Protein AF-0000000066321790 (afdb_homodimer)

Radius of gyration: 22.92 Å; Cα contacts (8 Å, |Δi|>4): 463; chains: 2; bounding box: 49×63×47 Å

Nearest PDB structures (foldseek):
  6z12-assembly3_C  TM=2.520E-01  e=3.895E+00  Salmonella enterica subsp. enterica
  6z12-assembly3_C  TM=2.519E-01  e=3.216E+00  Salmonella enterica subsp. enterica
  8gjk-assembly1_A  TM=2.479E-01  e=5.211E+00  Campylobacter jejuni

Secondary structure (DSSP, 8-state):
-HHHHHHHHHHHHHHHHHHTHHHHTTS-GGGGGGS-HHHHHHHHHHHHHHHHHTT---HHHHHHHHHHHHHHHHHHHHHHHHHHHHHS---HHHHHHHHHHHHHHHHHHHTGGG----HHHHHHHHHHHHHHHHHHHHTT-S---GGGGGGHHHHHHHHHHHHHHHHHHHIIIIISTT-------/-HHHHHHHHHHHHHHHHHHTHHHHTTS-GGGGGGS-HHHHHHHHHHHHHHHHHTT---HHHHHHHHHHHHHHHHHHHHHHHHHHHHHS---HHHHHHHHHHHHHHHHHHHTGGG----HHHHHHHHHHHHHHHHHHHHTT-S---GGGGGGHHHHHHHHHHHHHHHHHHHIIIIISTTPPPPP--

InterPro domains:
  IPR009845 Protein of unknown function DUF1405 [PF07187] (12-170)
  IPR009845 Protein of unknown function DUF1405 [PTHR40042] (1-184)

Solvent-accessible surface area (backbone atoms only — not comparable to full-atom values): 19172 Å² total; per-residue (Å²): 112,66,66,58,53,44,51,54,43,49,53,50,22,55,50,40,49,57,70,38,43,75,59,55,75,73,45,60,78,93,48,52,87,63,45,48,53,57,27,50,16,40,47,33,37,48,52,35,49,53,28,45,76,69,66,42,83,45,32,51,43,39,30,37,12,33,29,36,18,32,31,42,10,50,48,48,32,52,49,44,52,47,44,27,69,73,70,72,53,68,59,71,68,44,56,51,44,29,53,55,22,42,48,39,21,50,50,29,60,70,50,30,38,62,50,76,35,48,67,68,29,41,52,53,32,44,51,54,53,54,49,41,50,45,45,22,64,62,67,67,45,49,82,87,50,81,91,46,62,90,43,46,57,61,50,46,55,51,48,51,53,40,47,54,49,24,46,52,49,45,38,57,50,45,51,36,86,82,43,71,79,53,80,79,125,110,66,64,57,54,43,51,53,44,50,53,50,23,54,51,39,50,57,71,37,43,74,60,55,77,74,46,60,78,92,48,55,86,62,44,49,53,57,27,51,18,41,47,33,38,46,53,37,49,52,27,44,76,70,66,42,82,46,32,51,41,39,31,36,13,34,30,37,17,32,31,43,8,50,47,48,30,51,49,44,53,46,44,26,70,74,69,72,52,68,59,72,68,43,54,52,45,30,55,54,24,43,49,38,21,48,50,29,59,71,51,30,38,62,48,76,33,48,68,68,30,42,50,52,31,44,52,52,54,53,48,42,50,46,44,22,65,63,67,68,46,49,82,87,49,81,92,46,62,90,42,46,57,62,49,46,55,52,50,52,54,41,46,54,48,23,48,51,47,47,40,55,51,45,52,37,88,83,42,70,77,52,80,79,125

Sequence (370 aa):
MLILVLAINFLGTVYGYYWYLPQLLETPARFLIFVPDSPTATFFFLFVLLAFLMKRNAPLLEALALVTLVKYGLWAVAMNFLVLAVTGDLPWEGYMLIASHFAMAVQGVLYSPYFRFSFWHLAIAAVWTLHNDVIDYLFDMMPQYSMLSDYMTEIGYGTFWLSIFSIALAYFLVVSKKQTKLELMMLILVLAINFLGTVYGYYWYLPQLLETPARFLIFVPDSPTATFFFLFVLLAFLMKRNAPLLEALALVTLVKYGLWAVAMNFLVLAVTGDLPWEGYMLIASHFAMAVQGVLYSPYFRFSFWHLAIAAVWTLHNDVIDYLFDMMPQYSMLSDYMTEIGYGTFWLSIFSIALAYFLVVSKKQTKLELM

pLDDT: mean 95.48, std 4.85, range [73.81, 98.94]

Foldseek 3Di:
DLVVVLVVLVVVLVVLVVVCVVLLVVDPPVCNLLQSQQSNLSVLVSVQSVCLVVQHGDQLSLLLNLLSLQLVLVLLLVVLVVCCVQVVDGPPVSVVSNVVSVVSNVVSLVCQLAHAYEPVSLVVSLCSQVVSLCCCLVVVSYDDDPSCVVCSVVSSVVSNVSSVVSSVSSCVAHHDPVHHHDGSD/DLVVVLVVLVVVLVVLVVVCVVVLVVDPPVCNLLQSQQSNLSVLVSVQSVCLVVQHGDQLSLLLNLLSLQLVLVLLLVVLVVCCVQVVDHPPVSVVSNVVSVVSNVVSLVCQLAHAHEPVSLVVSLCSQVVSLCCCLVVVSYPDDPSCVVCSVVSSVVSNVSSVVSSVSSCVAHHDPVHHHDGRD

Structure (mmCIF, N/CA/C/O backbone):
data_AF-0000000066321790-model_v1
#
loop_
_entity.id
_entity.type
_entity.pdbx_description
1 polymer 'Uncharacterized protein YpjA'
#
loop_
_atom_site.group_PDB
_atom_site.id
_atom_site.type_symbol
_atom_site.label_atom_id
_atom_site.label_alt_id
_atom_site.label_comp_id
_atom_site.label_asym_id
_atom_site.label_entity_id
_atom_site.label_seq_id
_atom_site.pdbx_PDB_ins_code
_atom_site.Cartn_x
_atom_site.Cartn_y
_atom_site.Cartn_z
_atom_site.occupancy
_atom_site.B_iso_or_equiv
_atom_site.auth_seq_id
_atom_site.auth_comp_id
_atom_site.auth_asym_id
_atom_site.auth_atom_id
_atom_site.pdbx_PDB_model_num
ATOM 1 N N . MET A 1 1 ? 10.922 31.5 15.984 1 88.75 1 MET A N 1
ATOM 2 C CA . MET A 1 1 ? 10.07 31.031 14.891 1 88.75 1 MET A CA 1
ATOM 3 C C . MET A 1 1 ? 9.656 29.578 15.109 1 88.75 1 MET A C 1
ATOM 5 O O . MET A 1 1 ? 8.461 29.266 15.141 1 88.75 1 MET A O 1
ATOM 9 N N . LEU A 1 2 ? 10.539 28.766 15.664 1 93.44 2 LEU A N 1
ATOM 10 C CA . LEU A 1 2 ? 10.211 27.359 15.867 1 93.44 2 LEU A CA 1
ATOM 11 C C . LEU A 1 2 ? 9.266 27.188 17.047 1 93.44 2 LEU A C 1
ATOM 13 O O . LEU A 1 2 ? 8.375 26.344 17.031 1 93.44 2 LEU A O 1
ATOM 17 N N . ILE A 1 3 ? 9.422 28.047 18.047 1 96.06 3 ILE A N 1
ATOM 18 C CA . ILE A 1 3 ? 8.586 27.953 19.234 1 96.06 3 ILE A CA 1
ATOM 19 C C . ILE A 1 3 ? 7.141 28.297 18.891 1 96.06 3 ILE A C 1
ATOM 21 O O . ILE A 1 3 ? 6.207 27.656 19.375 1 96.06 3 ILE A O 1
ATOM 25 N N . LEU A 1 4 ? 6.953 29.266 18.156 1 96.31 4 LEU A N 1
ATOM 26 C CA . LEU A 1 4 ? 5.613 29.656 17.719 1 96.31 4 LEU A CA 1
ATOM 27 C C . LEU A 1 4 ? 4.973 28.531 16.906 1 96.31 4 LEU A C 1
ATOM 29 O O . LEU A 1 4 ? 3.799 28.203 17.094 1 96.31 4 LEU A O 1
ATOM 33 N N . VAL A 1 5 ? 5.723 28 15.977 1 97.31 5 VAL A N 1
ATOM 34 C CA . VAL A 1 5 ? 5.234 26.891 15.156 1 97.31 5 VAL A CA 1
ATOM 35 C C . VAL A 1 5 ? 4.871 25.719 16.062 1 97.31 5 VAL A C 1
ATOM 37 O O . VAL A 1 5 ? 3.838 25.078 15.859 1 97.31 5 VAL A O 1
ATOM 40 N N . LEU A 1 6 ? 5.723 25.5 17.031 1 98.12 6 LEU A N 1
ATOM 41 C CA . LEU A 1 6 ? 5.465 24.422 18 1 98.12 6 LEU A CA 1
ATOM 42 C C . LEU A 1 6 ? 4.164 24.672 18.75 1 98.12 6 LEU A C 1
ATOM 44 O O . LEU A 1 6 ? 3.342 23.766 18.906 1 98.12 6 LEU A O 1
ATOM 48 N N . ALA A 1 7 ? 3.969 25.859 19.219 1 97.88 7 ALA A N 1
ATOM 49 C CA . ALA A 1 7 ? 2.775 26.203 19.984 1 97.88 7 ALA A CA 1
ATOM 50 C C . ALA A 1 7 ? 1.515 26.047 19.141 1 97.88 7 ALA A C 1
ATOM 52 O O . ALA A 1 7 ? 0.517 25.484 19.609 1 97.88 7 ALA A O 1
ATOM 53 N N . ILE A 1 8 ? 1.534 26.516 17.938 1 97 8 ILE A N 1
ATOM 54 C CA . ILE A 1 8 ? 0.391 26.453 17.047 1 97 8 ILE A CA 1
ATOM 55 C C . ILE A 1 8 ? 0.054 25 16.734 1 97 8 ILE A C 1
ATOM 57 O O . ILE A 1 8 ? -1.113 24.609 16.781 1 97 8 ILE A O 1
ATOM 61 N N . ASN A 1 9 ? 1.045 24.203 16.438 1 98.31 9 ASN A N 1
ATOM 62 C CA . ASN A 1 9 ? 0.813 22.797 16.156 1 98.31 9 ASN A CA 1
ATOM 63 C C . ASN A 1 9 ? 0.339 22.047 17.391 1 98.31 9 ASN A C 1
ATOM 65 O O . ASN A 1 9 ? -0.464 21.125 17.297 1 98.31 9 ASN A O 1
ATOM 69 N N . PHE A 1 10 ? 0.879 22.438 18.547 1 98.25 10 PHE A N 1
ATOM 70 C CA . PHE A 1 10 ? 0.426 21.812 19.781 1 98.25 10 PHE A CA 1
ATOM 71 C C . PHE A 1 10 ? -1.062 22.062 20 1 98.25 10 PHE A C 1
ATOM 73 O O . PHE A 1 10 ? -1.821 21.125 20.266 1 98.25 10 PHE A O 1
ATOM 80 N N . LEU A 1 11 ? -1.475 23.266 19.891 1 97.38 11 LEU A N 1
ATOM 81 C CA . LEU A 1 11 ? -2.879 23.625 20.047 1 97.38 11 LEU A CA 1
ATOM 82 C C . LEU A 1 11 ? -3.744 22.922 19.016 1 97.38 11 LEU A C 1
ATOM 84 O O . LEU A 1 11 ? -4.824 22.422 19.328 1 97.38 11 LEU A O 1
ATOM 88 N N . GLY A 1 12 ? -3.297 22.922 17.766 1 96.56 12 GLY A N 1
ATOM 89 C CA . GLY A 1 12 ? -4.016 22.219 16.719 1 96.56 12 GLY A CA 1
ATOM 90 C C . GLY A 1 12 ? -4.141 20.734 17 1 96.56 12 GLY A C 1
ATOM 91 O O . GLY A 1 12 ? -5.195 20.141 16.75 1 96.56 12 GLY A O 1
ATOM 92 N N . THR A 1 13 ? -3.104 20.094 17.484 1 98.06 13 THR A N 1
ATOM 93 C CA . THR A 1 13 ? -3.1 18.672 17.797 1 98.06 13 THR A CA 1
ATOM 94 C C . THR A 1 13 ? -4.109 18.359 18.906 1 98.06 13 THR A C 1
ATOM 96 O O . THR A 1 13 ? -4.922 17.438 18.766 1 98.06 13 THR A O 1
ATOM 99 N N . VAL A 1 14 ? -4.07 19.141 19.953 1 97.44 14 VAL A N 1
ATOM 100 C CA . VAL A 1 14 ? -4.98 18.938 21.062 1 97.44 14 VAL A CA 1
ATOM 101 C C . VAL A 1 14 ? -6.426 19.094 20.594 1 97.44 14 VAL A C 1
ATOM 103 O O . VAL A 1 14 ? -7.273 18.25 20.891 1 97.44 14 VAL A O 1
ATOM 106 N N . TYR A 1 15 ? -6.695 20.125 19.875 1 95.25 15 TYR A N 1
ATOM 107 C CA . TYR A 1 15 ? -8.039 20.344 19.344 1 95.25 15 TYR A CA 1
ATOM 108 C C . TYR A 1 15 ? -8.453 19.219 18.422 1 95.25 15 TYR A C 1
ATOM 110 O O . TYR A 1 15 ? -9.609 18.781 18.438 1 95.25 15 TYR A O 1
ATOM 118 N N . GLY A 1 16 ? -7.566 18.766 17.609 1 95.12 16 GLY A N 1
ATOM 119 C CA . GLY A 1 16 ? -7.855 17.656 16.719 1 95.12 16 GLY A CA 1
ATOM 120 C C . GLY A 1 16 ? -8.273 16.391 17.453 1 95.12 16 GLY A C 1
ATOM 121 O O . GLY A 1 16 ? -9.266 15.758 17.094 1 95.12 16 GLY A O 1
ATOM 122 N N . TYR A 1 17 ? -7.508 16.031 18.453 1 96.44 17 TYR A N 1
ATOM 123 C CA . TYR A 1 17 ? -7.875 14.852 19.234 1 96.44 17 TYR A CA 1
ATOM 124 C C . TYR A 1 17 ? -9.242 15.039 19.891 1 96.44 17 TYR A C 1
ATOM 126 O O . TYR A 1 17 ? -10.031 14.094 19.953 1 96.44 17 TYR A O 1
ATOM 134 N N . TYR A 1 18 ? -9.477 16.234 20.359 1 94.94 18 TYR A N 1
ATOM 135 C CA . TYR A 1 18 ? -10.781 16.547 20.938 1 94.94 18 TYR A CA 1
ATOM 136 C C . TYR A 1 18 ? -11.891 16.359 19.906 1 94.94 18 TYR A C 1
ATOM 138 O O . TYR A 1 18 ? -12.945 15.805 20.234 1 94.94 18 TYR A O 1
ATOM 146 N N . TRP A 1 19 ? -11.664 16.812 18.719 1 91.38 19 TRP A N 1
ATOM 147 C CA . TRP A 1 19 ? -12.641 16.703 17.641 1 91.38 19 TRP A CA 1
ATOM 148 C C . TRP A 1 19 ? -12.977 15.234 17.375 1 91.38 19 TRP A C 1
ATOM 150 O O . TRP A 1 19 ? -14.117 14.906 17.016 1 91.38 19 TRP A O 1
ATOM 160 N N . TYR A 1 20 ? -12.047 14.312 17.562 1 94.75 20 TYR A N 1
ATOM 161 C CA . TYR A 1 20 ? -12.211 12.898 17.25 1 94.75 20 TYR A CA 1
ATOM 162 C C . TYR A 1 20 ? -12.828 12.141 18.406 1 94.75 20 TYR A C 1
ATOM 164 O O . TYR A 1 20 ? -13.156 10.953 18.281 1 94.75 20 TYR A O 1
ATOM 172 N N . LEU A 1 21 ? -13.078 12.758 19.578 1 94.5 21 LEU A N 1
ATOM 173 C CA . LEU A 1 21 ? -13.477 12.07 20.797 1 94.5 21 LEU A CA 1
ATOM 174 C C . LEU A 1 21 ? -14.766 11.289 20.578 1 94.5 21 LEU A C 1
ATOM 176 O O . LEU A 1 21 ? -14.844 10.109 20.922 1 94.5 21 LEU A O 1
ATOM 180 N N . PRO A 1 22 ? -15.805 11.82 19.938 1 93.38 22 PRO A N 1
ATOM 181 C CA . PRO A 1 22 ? -17.031 11.039 19.734 1 93.38 22 PRO A CA 1
ATOM 182 C C . PRO A 1 22 ? -16.781 9.766 18.922 1 93.38 22 PRO A C 1
ATOM 184 O O . PRO A 1 22 ? -17.344 8.711 19.25 1 93.38 22 PRO A O 1
ATOM 187 N N . GLN A 1 23 ? -16 9.82 17.906 1 93.38 23 GLN A N 1
ATOM 188 C CA . GLN A 1 23 ? -15.703 8.633 17.109 1 93.38 23 GLN A CA 1
ATOM 189 C C . GLN A 1 23 ? -14.82 7.668 17.906 1 93.38 23 GLN A C 1
ATOM 191 O O . GLN A 1 23 ? -15.016 6.449 17.828 1 93.38 23 GLN A O 1
ATOM 196 N N . LEU A 1 24 ? -13.844 8.172 18.641 1 95.19 24 LEU A N 1
ATOM 197 C CA . LEU A 1 24 ? -12.906 7.344 19.406 1 95.19 24 LEU A CA 1
ATOM 198 C C . LEU A 1 24 ? -13.641 6.52 20.453 1 95.19 24 LEU A C 1
ATOM 200 O O . LEU A 1 24 ? -13.266 5.371 20.719 1 95.19 24 LEU A O 1
ATOM 204 N N . LEU A 1 25 ? -14.648 7.031 21 1 94.75 25 LEU A N 1
ATOM 205 C CA . LEU A 1 25 ? -15.398 6.359 22.062 1 94.75 25 LEU A CA 1
ATOM 206 C C . LEU A 1 25 ? -16.109 5.125 21.531 1 94.75 25 LEU A C 1
ATOM 208 O O . LEU A 1 25 ? -16.406 4.191 22.281 1 94.75 25 LEU A O 1
ATOM 212 N N . GLU A 1 26 ? -16.344 5.055 20.234 1 93.94 26 GLU A N 1
ATOM 213 C CA . GLU A 1 26 ? -17.047 3.938 19.625 1 93.94 26 GLU A CA 1
ATOM 214 C C . GLU A 1 26 ? -16.094 3.057 18.812 1 93.94 26 GLU A C 1
ATOM 216 O O . GLU A 1 26 ? -16.516 2.08 18.188 1 93.94 26 GLU A O 1
ATOM 221 N N . THR A 1 27 ? -14.852 3.422 18.766 1 95.62 27 THR A N 1
ATOM 222 C CA . THR A 1 27 ? -13.852 2.719 17.969 1 95.62 27 THR A CA 1
ATOM 223 C C . THR A 1 27 ? -13.25 1.558 18.766 1 95.62 27 THR A C 1
ATOM 225 O O . THR A 1 27 ? -12.859 1.724 19.922 1 95.62 27 THR A O 1
ATOM 228 N N . PRO A 1 28 ? -13.219 0.274 18.203 1 95.69 28 PRO A N 1
ATOM 229 C CA . PRO A 1 28 ? -12.492 -0.814 18.875 1 95.69 28 PRO A CA 1
ATOM 230 C C . PRO A 1 28 ? -11.055 -0.438 19.219 1 95.69 28 PRO A C 1
ATOM 232 O O . PRO A 1 28 ? -10.398 0.272 18.453 1 95.69 28 PRO A O 1
ATOM 235 N N . ALA A 1 29 ? -10.531 -0.947 20.312 1 94.44 29 ALA A N 1
ATOM 236 C CA . ALA A 1 29 ? -9.234 -0.59 20.875 1 94.44 29 ALA A CA 1
ATOM 237 C C . ALA A 1 29 ? -8.117 -0.78 19.859 1 94.44 29 ALA A C 1
ATOM 239 O O . ALA A 1 29 ? -7.184 0.021 19.797 1 94.44 29 ALA A O 1
ATOM 240 N N . ARG A 1 30 ? -8.25 -1.8 19.016 1 94.19 30 ARG A N 1
ATOM 241 C CA . ARG A 1 30 ? -7.18 -2.141 18.078 1 94.19 30 ARG A CA 1
ATOM 242 C C . ARG A 1 30 ? -7.016 -1.06 17.016 1 94.19 30 ARG A C 1
ATOM 244 O O . ARG A 1 30 ? -5.992 -1.007 16.328 1 94.19 30 ARG A O 1
ATOM 251 N N . PHE A 1 31 ? -7.969 -0.149 16.812 1 96.12 31 PHE A N 1
ATOM 252 C CA . PHE A 1 31 ? -7.93 0.835 15.742 1 96.12 31 PHE A CA 1
ATOM 253 C C . PHE A 1 31 ? -7.711 2.236 16.297 1 96.12 31 PHE A C 1
ATOM 255 O O . PHE A 1 31 ? -7.594 3.201 15.539 1 96.12 31 PHE A O 1
ATOM 262 N N . LEU A 1 32 ? -7.551 2.443 17.594 1 94.62 32 LEU A N 1
ATOM 263 C CA . LEU A 1 32 ? -7.59 3.746 18.25 1 94.62 32 LEU A CA 1
ATOM 264 C C . LEU A 1 32 ? -6.469 4.645 17.75 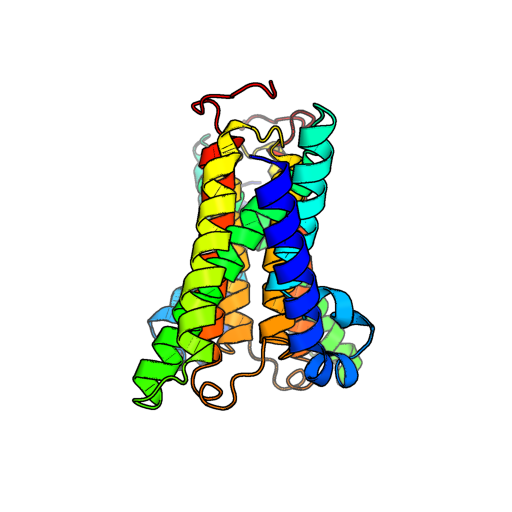1 94.62 32 LEU A C 1
ATOM 266 O O . LEU A 1 32 ? -6.68 5.84 17.531 1 94.62 32 LEU A O 1
ATOM 270 N N . ILE A 1 33 ? -5.363 4.094 17.516 1 93.62 33 ILE A N 1
ATOM 271 C CA . ILE A 1 33 ? -4.219 4.91 17.125 1 93.62 33 ILE A CA 1
ATOM 272 C C . ILE A 1 33 ? -4.336 5.309 15.656 1 93.62 33 ILE A C 1
ATOM 274 O O . ILE A 1 33 ? -3.672 6.242 15.203 1 93.62 33 ILE A O 1
ATOM 278 N N . PHE A 1 34 ? -5.234 4.66 14.891 1 95.69 34 PHE A N 1
ATOM 279 C CA . PHE A 1 34 ? -5.305 4.867 13.453 1 95.69 34 PHE A CA 1
ATOM 280 C C . PHE A 1 34 ? -6.488 5.758 13.086 1 95.69 34 PHE A C 1
ATOM 282 O O . PHE A 1 34 ? -6.617 6.191 11.945 1 95.69 34 PHE A O 1
ATOM 289 N N . VAL A 1 35 ? -7.266 6.133 14.047 1 95.06 35 VAL A N 1
ATOM 290 C CA . VAL A 1 35 ? -8.492 6.867 13.758 1 95.06 35 VAL A CA 1
ATOM 291 C C . VAL A 1 35 ? -8.195 8.359 13.688 1 95.06 35 VAL A C 1
ATOM 293 O O . VAL A 1 35 ? -8.547 9.023 12.703 1 95.06 35 VAL A O 1
ATOM 296 N N . PRO A 1 36 ? -7.508 8.961 14.688 1 95.94 36 PRO A N 1
ATOM 297 C CA . PRO A 1 36 ? -7.246 10.398 14.609 1 95.94 36 PRO A CA 1
ATOM 298 C C . PRO A 1 36 ? -6.074 10.734 13.688 1 95.94 36 PRO A C 1
ATOM 300 O O . PRO A 1 36 ? -4.992 11.086 14.164 1 95.94 36 PRO A O 1
ATOM 303 N N . ASP A 1 37 ? -6.32 10.789 12.406 1 95.69 37 ASP A N 1
ATOM 304 C CA . ASP A 1 37 ? -5.285 10.859 11.375 1 95.69 37 ASP A CA 1
ATOM 305 C C . ASP A 1 37 ? -4.52 12.172 11.453 1 95.69 37 ASP A C 1
ATOM 307 O O . ASP A 1 37 ? -3.33 12.195 11.766 1 95.69 37 ASP A O 1
ATOM 311 N N . SER A 1 38 ? -5.266 13.281 11.359 1 96.56 38 SER A N 1
ATOM 312 C CA . SER A 1 38 ? -4.59 14.57 11.273 1 96.56 38 SER A CA 1
ATOM 313 C C . SER A 1 38 ? -3.902 14.93 12.586 1 96.56 38 SER A C 1
ATOM 315 O O . SER A 1 38 ? -2.736 15.328 12.594 1 96.56 38 SER A O 1
ATOM 317 N N . PRO A 1 39 ? -4.543 14.742 13.734 1 97.12 39 PRO A N 1
ATOM 318 C CA . PRO A 1 39 ? -3.834 15.031 14.984 1 97.12 39 PRO A CA 1
ATOM 319 C C . PRO A 1 39 ? -2.605 14.148 15.188 1 97.12 39 PRO A C 1
ATOM 321 O O . PRO A 1 39 ? -1.619 14.586 15.789 1 97.12 39 PRO A O 1
ATOM 324 N N . THR A 1 40 ? -2.639 12.875 14.781 1 97.75 40 THR A N 1
ATOM 325 C CA . THR A 1 40 ? -1.47 12.008 14.891 1 97.75 40 THR A CA 1
ATOM 326 C C . THR A 1 40 ? -0.34 12.516 14 1 97.75 40 THR A C 1
ATOM 328 O O . THR A 1 40 ? 0.829 12.484 14.391 1 97.75 40 THR A O 1
ATOM 331 N N . ALA A 1 41 ? -0.685 12.969 12.844 1 98.25 41 ALA A N 1
ATOM 332 C CA . ALA A 1 41 ? 0.315 13.547 11.953 1 98.25 41 ALA A CA 1
ATOM 333 C C . ALA A 1 41 ? 1.009 14.742 12.609 1 98.25 41 ALA A C 1
ATOM 335 O O . ALA A 1 41 ? 2.24 14.82 12.625 1 98.25 41 ALA A O 1
ATOM 336 N N . THR A 1 42 ? 0.219 15.703 13.125 1 98.5 42 THR A N 1
ATOM 337 C CA . THR A 1 42 ? 0.805 16.875 13.766 1 98.5 42 THR A CA 1
ATOM 338 C C . THR A 1 42 ? 1.52 16.484 15.055 1 98.5 42 THR A C 1
ATOM 340 O O . THR A 1 42 ? 2.502 17.125 15.445 1 98.5 42 THR A O 1
ATOM 343 N N . PHE A 1 43 ? 1.037 15.438 15.672 1 98.5 43 PHE A N 1
ATOM 344 C CA . PHE A 1 43 ? 1.728 14.922 16.844 1 98.5 43 PHE A CA 1
ATOM 345 C C . PHE A 1 43 ? 3.145 14.484 16.5 1 98.5 43 PHE A C 1
ATOM 347 O O . PHE A 1 43 ? 4.098 14.812 17.203 1 98.5 43 PHE A O 1
ATOM 354 N N . PHE A 1 44 ? 3.338 13.703 15.422 1 98.81 44 PHE A N 1
ATOM 355 C CA . PHE A 1 44 ? 4.672 13.344 14.953 1 98.81 44 PHE A CA 1
ATOM 356 C C . PHE A 1 44 ? 5.512 14.594 14.711 1 98.81 44 PHE A C 1
ATOM 358 O O . PHE A 1 44 ? 6.684 14.648 15.094 1 98.81 44 PHE A O 1
ATOM 365 N N . PHE A 1 45 ? 4.879 15.586 14.109 1 98.75 45 PHE A N 1
ATOM 366 C CA . PHE A 1 45 ? 5.594 16.797 13.75 1 98.75 45 PHE A CA 1
ATOM 367 C C . PHE A 1 45 ? 6.027 17.562 15 1 98.75 45 PHE A C 1
ATOM 369 O O . PHE A 1 45 ? 7.098 18.172 15.016 1 98.75 45 PHE A O 1
ATOM 376 N N . LEU A 1 46 ? 5.23 17.562 16.031 1 98.75 46 LEU A N 1
ATOM 377 C CA . LEU A 1 46 ? 5.609 18.188 17.297 1 98.75 46 LEU A CA 1
ATOM 378 C C . LEU A 1 46 ? 6.93 17.625 17.812 1 98.75 46 LEU A C 1
ATOM 380 O O . LEU A 1 46 ? 7.793 18.375 18.266 1 98.75 46 LEU A O 1
ATOM 384 N N . PHE A 1 47 ? 7.102 16.359 17.703 1 98.69 47 PHE A N 1
ATOM 385 C CA . PHE A 1 47 ? 8.336 15.734 18.172 1 98.69 47 PHE A CA 1
ATOM 386 C C . PHE A 1 47 ? 9.508 16.125 17.266 1 98.69 47 PHE A C 1
ATOM 388 O O . PHE A 1 47 ? 10.641 16.266 17.734 1 98.69 47 PHE A O 1
ATOM 395 N N . VAL A 1 48 ? 9.188 16.234 16.016 1 98.62 48 VAL A N 1
ATOM 396 C CA . VAL A 1 48 ? 10.219 16.703 15.094 1 98.62 48 VAL A CA 1
ATOM 397 C C . VAL A 1 48 ? 10.672 18.109 15.492 1 98.62 48 VAL A C 1
ATOM 399 O O . VAL A 1 48 ? 11.867 18.375 15.57 1 98.62 48 VAL A O 1
ATOM 402 N N . LEU A 1 49 ? 9.719 19 15.789 1 98.44 49 LEU A N 1
ATOM 403 C CA . LEU A 1 49 ? 10.023 20.375 16.172 1 98.44 49 LEU A CA 1
ATOM 404 C C . LEU A 1 49 ? 10.797 20.406 17.5 1 98.44 49 LEU A C 1
ATOM 406 O O . LEU A 1 49 ? 11.727 21.203 17.656 1 98.44 49 LEU A O 1
ATOM 410 N N . LEU A 1 50 ? 10.438 19.547 18.391 1 98.44 50 LEU A N 1
ATOM 411 C CA . LEU A 1 50 ? 11.164 19.469 19.656 1 98.44 50 LEU A CA 1
ATOM 412 C C . LEU A 1 50 ? 12.602 19.016 19.422 1 98.44 50 LEU A C 1
ATOM 414 O O . LEU A 1 50 ? 13.531 19.547 20.047 1 98.44 50 LEU A O 1
ATOM 418 N N . ALA A 1 51 ? 12.766 18.016 18.578 1 98.38 51 ALA A N 1
ATOM 419 C CA . ALA A 1 51 ? 14.109 17.578 18.234 1 98.38 51 ALA A CA 1
ATOM 420 C C . ALA A 1 51 ? 14.914 18.719 17.625 1 98.38 51 ALA A C 1
ATOM 422 O O . ALA A 1 51 ? 16.078 18.938 17.969 1 98.38 51 ALA A O 1
ATOM 423 N N . PHE A 1 52 ? 14.281 19.5 16.703 1 97.75 52 PHE A N 1
ATOM 424 C CA . PHE A 1 52 ? 14.938 20.625 16.078 1 97.75 52 PHE A CA 1
ATOM 425 C C . PHE A 1 52 ? 15.375 21.656 17.109 1 97.75 52 PHE A C 1
ATOM 427 O O . PHE A 1 52 ? 16.453 22.234 17 1 97.75 52 PHE A O 1
ATOM 434 N N . LEU A 1 53 ? 14.539 21.922 18.062 1 97 53 LEU A N 1
ATOM 435 C CA . LEU A 1 53 ? 14.859 22.875 19.109 1 97 53 LEU A CA 1
ATOM 436 C C . LEU A 1 53 ? 16.078 22.422 19.906 1 97 53 LEU A C 1
ATOM 438 O O . LEU A 1 53 ? 16.828 23.266 20.438 1 97 53 LEU A O 1
ATOM 442 N N . MET A 1 54 ? 16.328 21.141 19.938 1 97.12 54 MET A N 1
ATOM 443 C CA . MET A 1 54 ? 17.484 20.578 20.625 1 97.12 54 MET A CA 1
ATOM 444 C C . MET A 1 54 ? 18.656 20.391 19.656 1 97.12 54 MET A C 1
ATOM 446 O O . MET A 1 54 ? 19.656 19.766 20 1 97.12 54 MET A O 1
ATOM 450 N N . LYS A 1 55 ? 18.484 20.844 18.422 1 96.81 55 LYS A N 1
ATOM 451 C CA . LYS A 1 55 ? 19.5 20.766 17.375 1 96.81 55 LYS A CA 1
ATOM 452 C C . LYS A 1 55 ? 19.812 19.312 17.016 1 96.81 55 LYS A C 1
ATOM 454 O O . LYS A 1 55 ? 20.969 18.969 16.781 1 96.81 55 LYS A O 1
ATOM 459 N N . ARG A 1 56 ? 18.797 18.547 17.125 1 97.88 56 ARG A N 1
ATOM 460 C CA . ARG A 1 56 ? 18.891 17.141 16.766 1 97.88 56 ARG A CA 1
ATOM 461 C C . ARG A 1 56 ? 17.875 16.766 15.688 1 97.88 56 ARG A C 1
ATOM 463 O O . ARG A 1 56 ? 16.969 17.562 15.391 1 97.88 56 ARG A O 1
ATOM 470 N N . ASN A 1 57 ? 18.047 15.617 15.164 1 98.38 57 ASN A N 1
ATOM 471 C CA . ASN A 1 57 ? 17.094 15.07 14.211 1 98.38 57 ASN A CA 1
ATOM 472 C C . ASN A 1 57 ? 16.453 13.781 14.734 1 98.38 57 ASN A C 1
ATOM 474 O O . ASN A 1 57 ? 17.047 13.078 15.547 1 98.38 57 ASN A O 1
ATOM 478 N N . ALA A 1 58 ? 15.281 13.578 14.305 1 98.5 58 ALA A N 1
ATOM 479 C CA . ALA A 1 58 ? 14.531 12.344 14.562 1 98.5 58 ALA A CA 1
ATOM 480 C C . ALA A 1 58 ? 14.031 11.727 13.258 1 98.5 58 ALA A C 1
ATOM 482 O O . ALA A 1 58 ? 12.852 11.852 12.914 1 98.5 58 ALA A O 1
ATOM 483 N N . PRO A 1 59 ? 14.836 10.953 12.633 1 98.69 59 PRO A N 1
ATOM 484 C CA . PRO A 1 59 ? 14.609 10.578 11.234 1 98.69 59 PRO A CA 1
ATOM 485 C C . PRO A 1 59 ? 13.289 9.844 11.031 1 98.69 59 PRO A C 1
ATOM 487 O O . PRO A 1 59 ? 12.539 10.156 10.102 1 98.69 59 PRO A O 1
ATOM 490 N N . LEU A 1 60 ? 12.984 8.883 11.859 1 98.81 60 LEU A N 1
ATOM 491 C CA . LEU A 1 60 ? 11.742 8.141 11.672 1 98.81 60 LEU A CA 1
ATOM 492 C C . LEU A 1 60 ? 10.531 9.055 11.859 1 98.81 60 LEU A C 1
ATOM 494 O O . LEU A 1 60 ? 9.594 9.008 11.062 1 98.81 60 LEU A O 1
ATOM 498 N N . LEU A 1 61 ? 10.562 9.859 12.891 1 98.88 61 LEU A N 1
ATOM 499 C CA . LEU A 1 61 ? 9.461 10.781 13.133 1 98.88 61 LEU A CA 1
ATOM 500 C C . LEU A 1 61 ? 9.352 11.805 12.008 1 98.88 61 LEU A C 1
ATOM 502 O O . LEU A 1 61 ? 8.25 12.242 11.664 1 98.88 61 LEU A O 1
ATOM 506 N N . GLU A 1 62 ? 10.461 12.195 11.469 1 98.88 62 GLU A N 1
ATOM 507 C CA . GLU A 1 62 ? 10.477 13.117 10.336 1 98.88 62 GLU A CA 1
ATOM 508 C C . GLU A 1 62 ? 9.766 12.516 9.125 1 98.88 62 GLU A C 1
ATOM 510 O O . GLU A 1 62 ? 8.953 13.18 8.484 1 98.88 62 GLU A O 1
ATOM 515 N N . ALA A 1 63 ? 10.031 11.234 8.852 1 98.88 63 ALA A N 1
ATOM 516 C CA . ALA A 1 63 ? 9.391 10.555 7.723 1 98.88 63 ALA A CA 1
ATOM 517 C C . ALA A 1 63 ? 7.891 10.414 7.945 1 98.88 63 ALA A C 1
ATOM 519 O O . ALA A 1 63 ? 7.094 10.711 7.051 1 98.88 63 ALA A O 1
ATOM 520 N N . LEU A 1 64 ? 7.562 9.984 9.141 1 98.88 64 LEU A N 1
ATOM 521 C CA . LEU A 1 64 ? 6.152 9.836 9.477 1 98.88 64 LEU A CA 1
ATOM 522 C C . LEU A 1 64 ? 5.426 11.18 9.367 1 98.88 64 LEU A C 1
ATOM 524 O O . LEU A 1 64 ? 4.336 11.25 8.797 1 98.88 64 LEU A O 1
ATOM 528 N N . ALA A 1 65 ? 6.078 12.211 9.891 1 98.81 65 ALA A N 1
ATOM 529 C CA . ALA A 1 65 ? 5.469 13.539 9.891 1 98.81 65 ALA A CA 1
ATOM 530 C C . ALA A 1 65 ? 5.262 14.047 8.461 1 98.81 65 ALA A C 1
ATOM 532 O O . ALA A 1 65 ? 4.156 14.445 8.094 1 98.81 65 ALA A O 1
ATOM 533 N N . LEU A 1 66 ? 6.289 14.023 7.664 1 98.81 66 LEU A N 1
ATOM 534 C CA . LEU A 1 66 ? 6.191 14.578 6.316 1 98.81 66 LEU A CA 1
ATOM 535 C C . LEU A 1 66 ? 5.109 13.859 5.516 1 98.81 66 LEU A C 1
ATOM 537 O O . LEU A 1 66 ? 4.215 14.5 4.961 1 98.81 66 LEU A O 1
ATOM 541 N N . VAL A 1 67 ? 5.086 12.523 5.5 1 98.94 67 VAL A N 1
ATOM 542 C CA . VAL A 1 67 ? 4.156 11.734 4.695 1 98.94 67 VAL A CA 1
ATOM 543 C C . VAL A 1 67 ? 2.729 11.977 5.18 1 98.94 67 VAL A C 1
ATOM 545 O O . VAL A 1 67 ? 1.829 12.234 4.375 1 98.94 67 VAL A O 1
ATOM 548 N N . THR A 1 68 ? 2.543 11.984 6.445 1 98.81 68 THR A N 1
ATOM 549 C CA . THR A 1 68 ? 1.18 12.031 6.961 1 98.81 68 THR A CA 1
ATOM 550 C C . THR A 1 68 ? 0.659 13.469 6.973 1 98.81 68 THR A C 1
ATOM 552 O O . THR A 1 68 ? -0.535 13.703 6.777 1 98.81 68 THR A O 1
ATOM 555 N N . LEU A 1 69 ? 1.527 14.469 7.227 1 98.88 69 LEU A N 1
ATOM 556 C CA . LEU A 1 69 ? 1.089 15.852 7.137 1 98.88 69 LEU A CA 1
ATOM 557 C C . LEU A 1 69 ? 0.564 16.172 5.742 1 98.88 69 LEU A C 1
ATOM 559 O O . LEU A 1 69 ? -0.494 16.781 5.598 1 98.88 69 LEU A O 1
ATOM 563 N N . VAL A 1 70 ? 1.301 15.758 4.777 1 98.81 70 VAL A N 1
ATOM 564 C CA . VAL A 1 70 ? 0.896 16.016 3.398 1 98.81 70 VAL A CA 1
ATOM 565 C C . VAL A 1 70 ? -0.383 15.25 3.08 1 98.81 70 VAL A C 1
ATOM 567 O O . VAL A 1 70 ? -1.359 15.828 2.596 1 98.81 70 VAL A O 1
ATOM 570 N N . LYS A 1 71 ? -0.423 13.992 3.381 1 98.75 71 LYS A N 1
ATOM 571 C CA . LYS A 1 71 ? -1.562 13.141 3.057 1 98.75 71 LYS A CA 1
ATOM 572 C C . LYS A 1 71 ? -2.842 13.656 3.709 1 98.75 71 LYS A C 1
ATOM 574 O O . LYS A 1 71 ? -3.82 13.953 3.02 1 98.75 71 LYS A O 1
ATOM 579 N N . TYR A 1 72 ? -2.812 13.805 5.004 1 98.25 72 TYR A N 1
ATOM 580 C CA . TYR A 1 72 ? -4.047 14.109 5.727 1 98.25 72 TYR A CA 1
ATOM 581 C C . TYR A 1 72 ? -4.406 15.578 5.598 1 98.25 72 TYR A C 1
ATOM 583 O O . TYR A 1 72 ? -5.582 15.945 5.645 1 98.25 72 TYR A O 1
ATOM 591 N N . GLY A 1 73 ? -3.391 16.438 5.438 1 98.5 73 GLY A N 1
ATOM 592 C CA . GLY A 1 73 ? -3.693 17.812 5.109 1 98.5 73 GLY A CA 1
ATOM 593 C C . GLY A 1 73 ? -4.473 17.969 3.814 1 98.5 73 GLY A C 1
ATOM 594 O O . GLY A 1 73 ? -5.543 18.578 3.795 1 98.5 73 GLY A O 1
ATOM 595 N N . LEU A 1 74 ? -3.938 17.344 2.799 1 98.75 74 LEU A N 1
ATOM 596 C CA . LEU A 1 74 ? -4.578 17.438 1.493 1 98.75 74 LEU A CA 1
ATOM 597 C C . LEU A 1 74 ? -5.891 16.656 1.471 1 98.75 74 LEU A C 1
ATOM 599 O O . LEU A 1 74 ? -6.848 17.062 0.805 1 98.75 74 LEU A O 1
ATOM 603 N N . TRP A 1 75 ? -5.984 15.562 2.135 1 98.19 75 TRP A N 1
ATOM 604 C CA . TRP A 1 75 ? -7.203 14.766 2.201 1 98.19 75 TRP A CA 1
ATOM 605 C C . TRP A 1 75 ? -8.359 15.578 2.775 1 98.19 75 TRP A C 1
ATOM 607 O O . TRP A 1 75 ? -9.453 15.602 2.211 1 98.19 75 TRP A O 1
ATOM 617 N N . ALA A 1 76 ? -8.133 16.266 3.904 1 97.06 76 ALA A N 1
ATOM 618 C CA . ALA A 1 76 ? -9.172 17.062 4.547 1 97.06 76 ALA A CA 1
ATOM 619 C C . ALA A 1 76 ? -9.617 18.219 3.65 1 97.06 76 ALA A C 1
ATOM 621 O O . ALA A 1 76 ? -10.805 18.562 3.613 1 97.06 76 ALA A O 1
ATOM 622 N N . VAL A 1 77 ? -8.664 18.797 2.979 1 98 77 VAL A N 1
ATOM 623 C CA . VAL A 1 77 ? -9.008 19.859 2.031 1 98 77 VAL A CA 1
ATOM 624 C C . VAL A 1 77 ? -9.938 19.297 0.956 1 98 77 VAL A C 1
ATOM 626 O O . VAL A 1 77 ? -11.016 19.859 0.709 1 98 77 VAL A O 1
ATOM 629 N N . ALA A 1 78 ? -9.609 18.203 0.364 1 97.44 78 ALA A N 1
ATOM 630 C CA . ALA A 1 78 ? -10.406 17.578 -0.69 1 97.44 78 ALA A CA 1
ATOM 631 C C . ALA A 1 78 ? -11.781 17.188 -0.173 1 97.44 78 ALA A C 1
ATOM 633 O O . ALA A 1 78 ? -12.789 17.391 -0.852 1 97.44 78 ALA A O 1
ATOM 634 N N . MET A 1 79 ? -11.867 16.641 1.031 1 96.25 79 MET A N 1
ATOM 635 C CA . MET A 1 79 ? -13.133 16.188 1.599 1 96.25 79 MET A CA 1
ATOM 636 C C . MET A 1 79 ? -14.086 17.359 1.821 1 96.25 79 MET A C 1
ATOM 638 O O . MET A 1 79 ? -15.281 17.266 1.545 1 96.25 79 MET A O 1
ATOM 642 N N . ASN A 1 80 ? -13.523 18.438 2.361 1 96.38 80 ASN A N 1
ATOM 643 C CA . ASN A 1 80 ? -14.391 19.578 2.621 1 96.38 80 ASN A CA 1
ATOM 644 C C . ASN A 1 80 ? -14.875 20.219 1.324 1 96.38 80 ASN A C 1
ATOM 646 O O . ASN A 1 80 ? -16.016 20.688 1.243 1 96.38 80 ASN A O 1
ATOM 650 N N . PHE A 1 81 ? -14.031 20.219 0.283 1 97.12 81 PHE A N 1
ATOM 651 C CA . PHE A 1 81 ? -14.492 20.688 -1.02 1 97.12 81 PHE A CA 1
ATOM 652 C C . PHE A 1 81 ? -15.555 19.734 -1.579 1 97.12 81 PHE A C 1
ATOM 654 O O . PHE A 1 81 ? -16.516 20.188 -2.215 1 97.12 81 PHE A O 1
ATOM 661 N N . LEU A 1 82 ? -15.398 18.453 -1.363 1 95.75 82 LEU A N 1
ATOM 662 C CA . LEU A 1 82 ? -16.391 17.469 -1.812 1 95.75 82 LEU A CA 1
ATOM 663 C C . LEU A 1 82 ? -17.719 17.688 -1.089 1 95.75 82 LEU A C 1
ATOM 665 O O . LEU A 1 82 ? -18.781 17.594 -1.702 1 95.75 82 LEU A O 1
ATOM 669 N N . VAL A 1 83 ? -17.641 17.953 0.214 1 95.19 83 VAL A N 1
ATOM 670 C CA . VAL A 1 83 ? -18.859 18.25 0.973 1 95.19 83 VAL A CA 1
ATOM 671 C C . VAL A 1 83 ? -19.562 19.453 0.351 1 95.19 83 VAL A C 1
ATOM 673 O O . VAL A 1 83 ? -20.781 19.422 0.138 1 95.19 83 VAL A O 1
ATOM 676 N N . LEU A 1 84 ? -18.797 20.484 0.07 1 95.56 84 LEU A N 1
ATOM 677 C CA . LEU A 1 84 ? -19.359 21.672 -0.551 1 95.56 84 LEU A CA 1
ATOM 678 C C . LEU A 1 84 ? -20 21.344 -1.897 1 95.56 84 LEU A C 1
ATOM 680 O O . LEU A 1 84 ? -21.094 21.812 -2.201 1 95.56 84 LEU A O 1
ATOM 684 N N . ALA A 1 85 ? -19.391 20.516 -2.693 1 95.25 85 ALA A N 1
ATOM 685 C CA . ALA A 1 85 ? -19.875 20.141 -4.023 1 95.25 85 ALA A CA 1
ATOM 686 C C . ALA A 1 85 ? -21.156 19.312 -3.939 1 95.25 85 ALA A C 1
ATOM 688 O O . ALA A 1 85 ? -22.062 19.469 -4.75 1 95.25 85 ALA A O 1
ATOM 689 N N . VAL A 1 86 ? -21.234 18.453 -2.961 1 93.75 86 VAL A N 1
ATOM 690 C CA . VAL A 1 86 ? -22.328 17.5 -2.859 1 93.75 86 VAL A CA 1
ATOM 691 C C . VAL A 1 86 ? -23.531 18.156 -2.168 1 93.75 86 VAL A C 1
ATOM 693 O O . VAL A 1 86 ? -24.672 17.953 -2.576 1 93.75 86 VAL A O 1
ATOM 696 N N . THR A 1 87 ? -23.25 18.984 -1.19 1 93.88 87 THR A N 1
ATOM 697 C CA . THR A 1 87 ? -24.344 19.5 -0.378 1 93.88 87 THR A CA 1
ATOM 698 C C . THR A 1 87 ? -24.703 20.922 -0.8 1 93.88 87 THR A C 1
ATOM 700 O O . THR A 1 87 ? -25.797 21.406 -0.487 1 93.88 87 THR A O 1
ATOM 703 N N . GLY A 1 88 ? -23.766 21.625 -1.445 1 95.25 88 GLY A N 1
ATOM 704 C CA . GLY A 1 88 ? -24 23 -1.86 1 95.25 88 GLY A CA 1
ATOM 705 C C . GLY A 1 88 ? -23.688 24 -0.77 1 95.25 88 GLY A C 1
ATOM 706 O O . GLY A 1 88 ? -23.812 25.219 -0.977 1 95.25 88 GLY A O 1
ATOM 707 N N . ASP A 1 89 ? -23.312 23.531 0.362 1 94.62 89 ASP A N 1
ATOM 708 C CA . ASP A 1 89 ? -23.016 24.406 1.496 1 94.62 89 ASP A CA 1
ATOM 709 C C . ASP A 1 89 ? -21.859 23.844 2.334 1 94.62 89 ASP A C 1
ATOM 711 O O . ASP A 1 89 ? -21.609 22.641 2.332 1 94.62 89 ASP A O 1
ATOM 715 N N . LEU A 1 90 ? -21.125 24.719 2.938 1 93.75 90 LEU A N 1
ATOM 716 C CA . LEU A 1 90 ? -20.031 24.375 3.84 1 93.75 90 LEU A CA 1
ATOM 717 C C . LEU A 1 90 ? -20 25.312 5.043 1 93.75 90 LEU A C 1
ATOM 719 O O . LEU A 1 90 ? -19.844 26.531 4.895 1 93.75 90 LEU A O 1
ATOM 723 N N . PRO A 1 91 ? -20.266 24.781 6.23 1 93.19 91 PRO A N 1
ATOM 724 C CA . PRO A 1 91 ? -20.188 25.625 7.422 1 93.19 91 PRO A CA 1
ATOM 725 C C . PRO A 1 91 ? -18.797 26.234 7.609 1 93.19 91 PRO A C 1
ATOM 727 O O . PRO A 1 91 ? -17.828 25.781 7 1 93.19 91 PRO A O 1
ATOM 730 N N . TRP A 1 92 ? -18.719 27.219 8.406 1 94.81 92 TRP A N 1
ATOM 731 C CA . TRP A 1 92 ? -17.484 27.969 8.609 1 94.81 92 TRP A CA 1
ATOM 732 C C . TRP A 1 92 ? -16.375 27.031 9.094 1 94.81 92 TRP A C 1
ATOM 734 O O . TRP A 1 92 ? -15.203 27.234 8.75 1 94.81 92 TRP A O 1
ATOM 744 N N . GLU A 1 93 ? -16.719 26 9.906 1 91.25 93 GLU A N 1
ATOM 745 C CA . GLU A 1 93 ? -15.742 25.031 10.391 1 91.25 93 GLU A CA 1
ATOM 746 C C . GLU A 1 93 ? -15.047 24.328 9.227 1 91.25 93 GLU A C 1
ATOM 748 O O . GLU A 1 93 ? -13.867 23.984 9.32 1 91.25 93 GLU A O 1
ATOM 753 N N . GLY A 1 94 ? -15.812 24.109 8.211 1 93.5 94 GLY A N 1
ATOM 754 C CA . GLY A 1 94 ? -15.234 23.484 7.031 1 93.5 94 GLY A CA 1
ATOM 755 C C . GLY A 1 94 ? -14.141 24.312 6.383 1 93.5 94 GLY A C 1
ATOM 756 O O . GLY A 1 94 ? -13.102 23.781 5.984 1 93.5 94 GLY A O 1
ATOM 757 N N . TYR A 1 95 ? -14.328 25.594 6.273 1 96.25 95 TYR A N 1
ATOM 758 C CA . TYR A 1 95 ? -13.328 26.5 5.707 1 96.25 95 TYR A CA 1
ATOM 759 C C . TYR A 1 95 ? -12.109 26.594 6.613 1 96.25 95 TYR A C 1
ATOM 761 O O . TYR A 1 95 ? -10.977 26.656 6.137 1 96.25 95 TYR A O 1
ATOM 769 N N . MET A 1 96 ? -12.383 26.656 7.902 1 95.19 96 MET A N 1
ATOM 770 C CA . MET A 1 96 ? -11.289 26.625 8.867 1 95.19 96 MET A CA 1
ATOM 771 C C . MET A 1 96 ? -10.445 25.375 8.703 1 95.19 96 MET A C 1
ATOM 773 O O . MET A 1 96 ? -9.219 25.422 8.75 1 95.19 96 MET A O 1
ATOM 777 N N . LEU A 1 97 ? -11.117 24.234 8.484 1 94.44 97 LEU A N 1
ATOM 778 C CA . LEU A 1 97 ? -10.422 22.969 8.289 1 94.44 97 LEU A CA 1
ATOM 779 C C . LEU A 1 97 ? -9.609 22.984 6.996 1 94.44 97 LEU A C 1
ATOM 781 O O . LEU A 1 97 ? -8.477 22.5 6.965 1 94.44 97 LEU A O 1
ATOM 785 N N . ILE A 1 98 ? -10.18 23.531 6.016 1 97.69 98 ILE A N 1
ATOM 786 C CA . ILE A 1 98 ? -9.469 23.641 4.746 1 97.69 98 ILE A CA 1
ATOM 787 C C . ILE A 1 98 ? -8.164 24.422 4.949 1 97.69 98 ILE A C 1
ATOM 789 O O . ILE A 1 98 ? -7.09 23.953 4.57 1 97.69 98 ILE A O 1
ATOM 793 N N . ALA A 1 99 ? -8.25 25.562 5.566 1 97.69 99 ALA A N 1
ATOM 794 C CA . ALA A 1 99 ? -7.09 26.438 5.75 1 97.69 99 ALA A CA 1
ATOM 795 C C . ALA A 1 99 ? -6.055 25.781 6.656 1 97.69 99 ALA A C 1
ATOM 797 O O . ALA A 1 99 ? -4.863 25.75 6.328 1 97.69 99 ALA A O 1
ATOM 798 N N . SER A 1 100 ? -6.473 25.281 7.789 1 97.38 100 SER A N 1
ATOM 799 C CA . SER A 1 100 ? -5.551 24.703 8.766 1 97.38 100 SER A CA 1
ATOM 800 C C . SER A 1 100 ? -4.891 23.438 8.227 1 97.38 100 SER A C 1
ATOM 802 O O . SER A 1 100 ? -3.693 23.234 8.422 1 97.38 100 SER A O 1
ATOM 804 N N . HIS A 1 101 ? -5.617 22.641 7.535 1 98.25 101 HIS A N 1
ATOM 805 C CA . HIS A 1 101 ? -5.074 21.391 7.008 1 98.25 101 HIS A CA 1
ATOM 806 C C . HIS A 1 101 ? -4.16 21.641 5.816 1 98.25 101 HIS A C 1
ATOM 808 O O . HIS A 1 101 ? -3.162 20.953 5.633 1 98.25 101 HIS A O 1
ATOM 814 N N . PHE A 1 102 ? -4.562 22.594 5.066 1 98.56 102 PHE A N 1
ATOM 815 C CA . PHE A 1 102 ? -3.633 22.969 4.008 1 98.56 102 PHE A CA 1
ATOM 816 C C . PHE A 1 102 ? -2.305 23.438 4.594 1 98.56 102 PHE A C 1
ATOM 818 O O . PHE A 1 102 ? -1.238 23.078 4.094 1 98.56 102 PHE A O 1
ATOM 825 N N . ALA A 1 103 ? -2.402 24.219 5.605 1 97.75 103 ALA A N 1
ATOM 826 C CA . ALA A 1 103 ? -1.196 24.688 6.281 1 97.75 103 ALA A CA 1
ATOM 827 C C . ALA A 1 103 ? -0.374 23.531 6.816 1 97.75 103 ALA A C 1
ATOM 829 O O . ALA A 1 103 ? 0.858 23.562 6.797 1 97.75 103 ALA A O 1
ATOM 830 N N . MET A 1 104 ? -1.009 22.484 7.262 1 97.19 104 MET A N 1
ATOM 831 C CA . MET A 1 104 ? -0.315 21.281 7.723 1 97.19 104 MET A CA 1
ATOM 832 C C . MET A 1 104 ? 0.529 20.688 6.605 1 97.19 104 MET A C 1
ATOM 834 O O . MET A 1 104 ? 1.698 20.359 6.812 1 97.19 104 MET A O 1
ATOM 838 N N . ALA A 1 105 ? -0.1 20.547 5.488 1 98.38 105 ALA A N 1
ATOM 839 C CA . ALA A 1 105 ? 0.611 19.984 4.344 1 98.38 105 ALA A CA 1
ATOM 840 C C . ALA A 1 105 ? 1.806 20.859 3.959 1 98.38 105 ALA A C 1
ATOM 842 O O . ALA A 1 105 ? 2.902 20.344 3.723 1 98.38 105 ALA A O 1
ATOM 843 N N . VAL A 1 106 ? 1.633 22.125 3.938 1 98.44 106 VAL A N 1
ATOM 844 C CA . VAL A 1 106 ? 2.682 23.078 3.562 1 98.44 106 VAL A CA 1
ATOM 845 C C . VAL A 1 106 ? 3.838 22.984 4.555 1 98.44 106 VAL A C 1
ATOM 847 O O . VAL A 1 106 ? 5.008 23 4.16 1 98.44 106 VAL A O 1
ATOM 850 N N . GLN A 1 107 ? 3.492 22.906 5.844 1 97.75 107 GLN A N 1
ATOM 851 C CA . GLN A 1 107 ? 4.527 22.812 6.867 1 97.75 107 GLN A CA 1
ATOM 852 C C . GLN A 1 107 ? 5.402 21.578 6.645 1 97.75 107 GLN A C 1
ATOM 854 O O . GLN A 1 107 ? 6.625 21.656 6.801 1 97.75 107 GLN A O 1
ATOM 859 N N . GLY A 1 108 ? 4.766 20.469 6.34 1 97.56 108 GLY A N 1
ATOM 860 C CA . GLY A 1 108 ? 5.539 19.266 6.047 1 97.56 108 GLY A CA 1
ATOM 861 C C . GLY A 1 108 ? 6.566 19.469 4.953 1 97.56 108 GLY A C 1
ATOM 862 O O . GLY A 1 108 ? 7.727 19.078 5.102 1 97.56 108 GLY A O 1
ATOM 863 N N . VAL A 1 109 ? 6.215 20.141 3.934 1 98.19 109 VAL A N 1
ATOM 864 C CA . VAL A 1 109 ? 7.082 20.359 2.781 1 98.19 109 VAL A CA 1
ATOM 865 C C . VAL A 1 109 ? 8.117 21.438 3.109 1 98.19 109 VAL A C 1
ATOM 867 O O . VAL A 1 109 ? 9.297 21.281 2.791 1 98.19 109 VAL A O 1
ATOM 870 N N . LEU A 1 110 ? 7.699 22.484 3.771 1 97.12 110 LEU A N 1
ATOM 871 C CA . LEU A 1 110 ? 8.547 23.625 4.074 1 97.12 110 LEU A CA 1
ATOM 872 C C . LEU A 1 110 ? 9.734 23.219 4.938 1 97.12 110 LEU A C 1
ATOM 874 O O . LEU A 1 110 ? 10.836 23.75 4.789 1 97.12 110 LEU A O 1
ATOM 878 N N . TYR A 1 111 ? 9.562 22.297 5.785 1 97.5 111 TYR A N 1
ATOM 879 C CA . TYR A 1 111 ? 10.609 21.906 6.719 1 97.5 111 TYR A CA 1
ATOM 880 C C . TYR A 1 111 ? 11.414 20.734 6.188 1 97.5 111 TYR A C 1
ATOM 882 O O . TYR A 1 111 ? 12.398 20.312 6.805 1 97.5 111 TYR A O 1
ATOM 890 N N . SER A 1 112 ? 11.102 20.219 5.043 1 97.5 112 SER A N 1
ATOM 891 C CA . SER A 1 112 ? 11.703 19 4.516 1 97.5 112 SER A CA 1
ATOM 892 C C . SER A 1 112 ? 13.195 19.172 4.277 1 97.5 112 SER A C 1
ATOM 894 O O . SER A 1 112 ? 13.969 18.219 4.398 1 97.5 112 SER A O 1
ATOM 896 N N . PRO A 1 113 ? 13.711 20.406 3.967 1 97.25 113 PRO A N 1
ATOM 897 C CA . PRO A 1 113 ? 15.156 20.547 3.779 1 97.25 113 PRO A CA 1
ATOM 898 C C . PRO A 1 113 ? 15.945 20.266 5.055 1 97.25 113 PRO A C 1
ATOM 900 O O . PRO A 1 113 ? 17.156 20.047 4.996 1 97.25 113 PRO A O 1
ATOM 903 N N . TYR A 1 114 ? 15.289 20.25 6.184 1 97.44 114 TYR A N 1
ATOM 904 C CA . TYR A 1 114 ? 15.961 20 7.453 1 97.44 114 TYR A CA 1
ATOM 905 C C . TYR A 1 114 ? 15.859 18.531 7.848 1 97.44 114 TYR A C 1
ATOM 907 O O . TYR A 1 114 ? 16.469 18.109 8.828 1 97.44 114 TYR A O 1
ATOM 915 N N . PHE A 1 115 ? 15.062 17.766 7.141 1 98.12 115 PHE A N 1
ATOM 916 C CA . PHE A 1 115 ? 14.852 16.375 7.484 1 98.12 115 PHE A CA 1
ATOM 917 C C . PHE A 1 115 ? 16.047 15.523 7.051 1 98.12 115 PHE A C 1
ATOM 919 O O . PHE A 1 115 ? 16.719 15.844 6.074 1 98.12 115 PHE A O 1
ATOM 926 N N . ARG A 1 116 ? 16.297 14.414 7.805 1 97.62 116 ARG A N 1
ATOM 927 C CA . ARG A 1 116 ? 17.484 13.594 7.582 1 97.62 116 ARG A CA 1
ATOM 928 C C . ARG A 1 116 ? 17.109 12.117 7.496 1 97.62 116 ARG A C 1
ATOM 930 O O . ARG A 1 116 ? 17.969 11.25 7.676 1 97.62 116 ARG A O 1
ATOM 937 N N . PHE A 1 117 ? 15.875 11.734 7.242 1 98 117 PHE A N 1
ATOM 938 C CA . PHE A 1 117 ? 15.492 10.328 7.215 1 98 117 PHE A CA 1
ATOM 939 C C . PHE A 1 117 ? 15.984 9.664 5.934 1 98 117 PHE A C 1
ATOM 941 O O . PHE A 1 117 ? 16.188 10.336 4.918 1 98 117 PHE A O 1
ATOM 948 N N . SER A 1 118 ? 16.203 8.359 6.035 1 96.94 118 SER A N 1
ATOM 949 C CA . SER A 1 118 ? 16.672 7.523 4.938 1 96.94 118 SER A CA 1
ATOM 950 C C . SER A 1 118 ? 15.539 6.68 4.363 1 96.94 118 SER A C 1
ATOM 952 O O . SER A 1 118 ? 14.383 6.82 4.777 1 96.94 118 SER A O 1
ATOM 954 N N . PHE A 1 119 ? 15.891 5.82 3.451 1 95.12 119 PHE A N 1
ATOM 955 C CA . PHE A 1 119 ? 14.922 4.988 2.752 1 95.12 119 PHE A CA 1
ATOM 956 C C . PHE A 1 119 ? 14.195 4.074 3.729 1 95.12 119 PHE A C 1
ATOM 958 O O . PHE A 1 119 ? 12.992 3.838 3.586 1 95.12 119 PHE A O 1
ATOM 965 N N . TRP A 1 120 ? 14.875 3.613 4.711 1 96.25 120 TRP A N 1
ATOM 966 C CA . TRP A 1 120 ? 14.273 2.662 5.637 1 96.25 120 TRP A CA 1
ATOM 967 C C . TRP A 1 120 ? 13.219 3.342 6.504 1 96.25 120 TRP A C 1
ATOM 969 O O . TRP A 1 120 ? 12.18 2.748 6.812 1 96.25 120 TRP A O 1
ATOM 979 N N . HIS A 1 121 ? 13.469 4.551 6.926 1 98.62 121 HIS A N 1
ATOM 980 C CA . HIS A 1 121 ? 12.477 5.32 7.664 1 98.62 121 HIS A CA 1
ATOM 981 C C . HIS A 1 121 ? 11.234 5.574 6.82 1 98.62 121 HIS A C 1
ATOM 983 O O . HIS A 1 121 ? 10.109 5.457 7.312 1 98.62 121 HIS A O 1
ATOM 989 N N . LEU A 1 122 ? 11.508 5.887 5.555 1 98.5 122 LEU A N 1
ATOM 990 C CA . LEU A 1 122 ? 10.398 6.148 4.637 1 98.5 122 LEU A CA 1
ATOM 991 C C . LEU A 1 122 ? 9.578 4.883 4.398 1 98.5 122 LEU A C 1
ATOM 993 O O . LEU A 1 122 ? 8.352 4.945 4.285 1 98.5 122 LEU A O 1
ATOM 997 N N . ALA A 1 123 ? 10.258 3.725 4.285 1 98 123 ALA A N 1
ATOM 998 C CA . ALA A 1 123 ? 9.562 2.453 4.105 1 98 123 ALA A CA 1
ATOM 999 C C . ALA A 1 123 ? 8.617 2.178 5.273 1 98 123 ALA A C 1
ATOM 1001 O O . ALA A 1 123 ? 7.48 1.742 5.07 1 98 123 ALA A O 1
ATOM 1002 N N . ILE A 1 124 ? 9.047 2.445 6.445 1 98.56 124 ILE A N 1
ATOM 1003 C CA . ILE A 1 124 ? 8.219 2.254 7.629 1 98.56 124 ILE A CA 1
ATOM 1004 C C . ILE A 1 124 ? 7.031 3.209 7.586 1 98.56 124 ILE A C 1
ATOM 1006 O O . ILE A 1 124 ? 5.895 2.807 7.844 1 98.56 124 ILE A O 1
ATOM 1010 N N . ALA A 1 125 ? 7.285 4.453 7.262 1 98.81 125 ALA A N 1
ATOM 1011 C CA . ALA A 1 125 ? 6.215 5.441 7.137 1 98.81 125 ALA A CA 1
ATOM 1012 C C . ALA A 1 125 ? 5.219 5.039 6.059 1 98.81 125 ALA A C 1
ATOM 1014 O O . ALA A 1 125 ? 4.012 5.254 6.203 1 98.81 125 ALA A O 1
ATOM 1015 N N . ALA A 1 126 ? 5.754 4.461 4.988 1 98.81 126 ALA A N 1
ATOM 1016 C CA . ALA A 1 126 ? 4.895 4 3.9 1 98.81 126 ALA A CA 1
ATOM 1017 C C . ALA A 1 126 ? 3.965 2.887 4.371 1 98.81 126 ALA A C 1
ATOM 1019 O O . ALA A 1 126 ? 2.764 2.916 4.098 1 98.81 126 ALA A O 1
ATOM 1020 N N . VAL A 1 127 ? 4.504 1.934 5.059 1 98.69 127 VAL A N 1
ATOM 1021 C CA . VAL A 1 127 ? 3.691 0.832 5.562 1 98.69 127 VAL A CA 1
ATOM 1022 C C . VAL A 1 127 ? 2.648 1.363 6.543 1 98.69 127 VAL A C 1
ATOM 1024 O O . VAL A 1 127 ? 1.487 0.952 6.504 1 98.69 127 VAL A O 1
ATOM 1027 N N . TRP A 1 128 ? 3.064 2.273 7.426 1 98.38 128 TRP A N 1
ATOM 1028 C CA . TRP A 1 128 ? 2.135 2.895 8.367 1 98.38 128 TRP A CA 1
ATOM 1029 C C . TRP A 1 128 ? 0.975 3.555 7.625 1 98.38 128 TRP A C 1
ATOM 1031 O O . TRP A 1 128 ? -0.191 3.312 7.949 1 98.38 128 TRP A O 1
ATOM 1041 N N . THR A 1 129 ? 1.295 4.336 6.641 1 98.56 129 THR A N 1
ATOM 1042 C CA . THR A 1 129 ? 0.323 5.16 5.93 1 98.56 129 THR A CA 1
ATOM 1043 C C . THR A 1 129 ? -0.618 4.289 5.098 1 98.56 129 THR A C 1
ATOM 1045 O O . THR A 1 129 ? -1.834 4.492 5.113 1 98.56 129 THR A O 1
ATOM 1048 N N . LEU A 1 130 ? -0.064 3.338 4.402 1 98.69 130 LEU A N 1
ATOM 1049 C CA . LEU A 1 130 ? -0.882 2.455 3.576 1 98.69 130 LEU A CA 1
ATOM 1050 C C . LEU A 1 130 ? -1.712 1.515 4.445 1 98.69 130 LEU A C 1
ATOM 1052 O O . LEU A 1 130 ? -2.848 1.181 4.094 1 98.69 130 LEU A O 1
ATOM 1056 N N . HIS A 1 131 ? -1.135 1.062 5.543 1 98.56 131 HIS A N 1
ATOM 1057 C CA . HIS A 1 131 ? -1.909 0.275 6.496 1 98.56 131 HIS A CA 1
ATOM 1058 C C . HIS A 1 131 ? -3.09 1.073 7.039 1 98.56 131 HIS A C 1
ATOM 1060 O O . HIS A 1 131 ? -4.184 0.533 7.207 1 98.56 131 HIS A O 1
ATOM 1066 N N . ASN A 1 132 ? -2.85 2.305 7.305 1 98.31 132 ASN A N 1
ATOM 1067 C CA . ASN A 1 132 ? -3.936 3.178 7.738 1 98.31 132 ASN A CA 1
ATOM 1068 C C . ASN A 1 132 ? -5.051 3.242 6.703 1 98.31 132 ASN A C 1
ATOM 1070 O O . ASN A 1 132 ? -6.234 3.236 7.055 1 98.31 132 ASN A O 1
ATOM 1074 N N . ASP A 1 133 ? -4.695 3.328 5.402 1 98.06 133 ASP A N 1
ATOM 1075 C CA . ASP A 1 133 ? -5.703 3.289 4.352 1 98.06 133 ASP A CA 1
ATOM 1076 C C . ASP A 1 133 ? -6.555 2.027 4.453 1 98.06 133 ASP A C 1
ATOM 1078 O O . ASP A 1 133 ? -7.777 2.082 4.305 1 98.06 133 ASP A O 1
ATOM 1082 N N . VAL A 1 134 ? -5.883 0.933 4.664 1 97.56 134 VAL A N 1
ATOM 1083 C CA . VAL A 1 134 ? -6.566 -0.353 4.758 1 97.56 134 VAL A CA 1
ATOM 1084 C C . VAL A 1 134 ? -7.547 -0.335 5.926 1 97.56 134 VAL A C 1
ATOM 1086 O O . VAL A 1 134 ? -8.711 -0.724 5.777 1 97.56 134 VAL A O 1
ATOM 1089 N N . ILE A 1 135 ? -7.121 0.135 7.035 1 97.25 135 ILE A N 1
ATOM 1090 C CA . ILE A 1 135 ? -7.973 0.193 8.219 1 97.25 135 ILE A CA 1
ATOM 1091 C C . ILE A 1 135 ? -9.164 1.111 7.949 1 97.25 135 ILE A C 1
ATOM 1093 O O . ILE A 1 135 ? -10.305 0.769 8.273 1 97.25 135 ILE A O 1
ATOM 1097 N N . ASP A 1 136 ? -8.922 2.246 7.336 1 96.62 136 ASP A N 1
ATOM 1098 C CA . ASP A 1 136 ? -9.953 3.242 7.078 1 96.62 136 ASP A CA 1
ATOM 1099 C C . ASP A 1 136 ? -11.031 2.689 6.145 1 96.62 136 ASP A C 1
ATOM 1101 O O . ASP A 1 136 ? -12.227 2.852 6.398 1 96.62 136 ASP A O 1
ATOM 1105 N N . TYR A 1 137 ? -10.609 1.991 5.113 1 95.44 137 TYR A N 1
ATOM 1106 C CA . TYR A 1 137 ? -11.578 1.759 4.047 1 95.44 137 TYR A CA 1
ATOM 1107 C C . TYR A 1 137 ? -11.984 0.291 3.988 1 95.44 137 TYR A C 1
ATOM 1109 O O . TYR A 1 137 ? -12.984 -0.058 3.369 1 95.44 137 TYR A O 1
ATOM 1117 N N . LEU A 1 138 ? -11.172 -0.574 4.629 1 94.25 138 LEU A N 1
ATOM 1118 C CA . LEU A 1 138 ? -11.562 -1.976 4.742 1 94.25 138 LEU A CA 1
ATOM 1119 C C . LEU A 1 138 ? -12.398 -2.207 5.992 1 94.25 138 LEU A C 1
ATOM 1121 O O . LEU A 1 138 ? -13.336 -3.01 5.977 1 94.25 138 LEU A O 1
ATOM 1125 N N . PHE A 1 139 ? -12.102 -1.444 7.039 1 94.5 139 PHE A N 1
ATOM 1126 C CA . PHE A 1 139 ? -12.781 -1.62 8.32 1 94.5 139 PHE A CA 1
ATOM 1127 C C . PHE A 1 139 ? -13.695 -0.438 8.609 1 94.5 139 PHE A C 1
ATOM 1129 O O . PHE A 1 139 ? -14.281 -0.352 9.695 1 94.5 139 PHE A O 1
ATOM 1136 N N . ASP A 1 140 ? -13.781 0.542 7.719 1 92.25 140 ASP A N 1
ATOM 1137 C CA . ASP A 1 140 ? -14.672 1.693 7.816 1 92.25 140 ASP A CA 1
ATOM 1138 C C . ASP A 1 140 ? -14.32 2.562 9.023 1 92.25 140 ASP A C 1
ATOM 1140 O O . ASP A 1 140 ? -15.195 2.91 9.82 1 92.25 140 ASP A O 1
ATOM 1144 N N . MET A 1 141 ? -13.039 2.881 9.172 1 93.75 141 MET A N 1
ATOM 1145 C CA . MET A 1 141 ? -12.57 3.66 10.312 1 93.75 141 MET A CA 1
ATOM 1146 C C . MET A 1 141 ? -12.234 5.09 9.898 1 93.75 141 MET A C 1
ATOM 1148 O O . MET A 1 141 ? -11.727 5.871 10.703 1 93.75 141 MET A O 1
ATOM 1152 N N . MET A 1 142 ? -12.5 5.414 8.625 1 90.31 142 MET A N 1
ATOM 1153 C CA . MET A 1 142 ? -12.203 6.773 8.18 1 90.31 142 MET A CA 1
ATOM 1154 C C . MET A 1 142 ? -13.07 7.785 8.93 1 90.31 142 MET A C 1
ATOM 1156 O O . MET A 1 142 ? -14.094 7.426 9.5 1 90.31 142 MET A O 1
ATOM 1160 N N . PRO A 1 143 ? -12.594 9.07 8.898 1 87.31 143 PRO A N 1
ATOM 1161 C CA . PRO A 1 143 ? -13.414 10.094 9.539 1 87.31 143 PRO A CA 1
ATOM 1162 C C . PRO A 1 143 ? -14.852 10.102 9.031 1 87.31 143 PRO A C 1
ATOM 1164 O O . PRO A 1 143 ? -15.086 9.898 7.836 1 87.31 143 PRO A O 1
ATOM 1167 N N . GLN A 1 144 ? -15.727 10.336 9.891 1 80.31 144 GLN A N 1
ATOM 1168 C CA . GLN A 1 144 ? -17.141 10.188 9.555 1 80.31 144 GLN A CA 1
ATOM 1169 C C . GLN A 1 144 ? -17.672 11.453 8.883 1 80.31 144 GLN A C 1
ATOM 1171 O O . GLN A 1 144 ? -17.656 12.531 9.477 1 80.31 144 GLN A O 1
ATOM 1176 N N . TYR A 1 145 ? -17.938 11.328 7.629 1 78.12 145 TYR A N 1
ATOM 1177 C CA . TYR A 1 145 ? -18.703 12.273 6.82 1 78.12 145 TYR A CA 1
ATOM 1178 C C . TYR A 1 145 ? -20.016 11.648 6.336 1 78.12 145 TYR A C 1
ATOM 1180 O O . TYR A 1 145 ? -20.047 10.984 5.297 1 78.12 145 TYR A O 1
ATOM 1188 N N . SER A 1 146 ? -21 11.891 7.125 1 78.25 146 SER A N 1
ATOM 1189 C CA . SER A 1 146 ? -22.266 11.227 6.812 1 78.25 146 SER A CA 1
ATOM 1190 C C . SER A 1 146 ? -22.75 11.594 5.418 1 78.25 146 SER A C 1
ATOM 1192 O O . SER A 1 146 ? -23.297 10.758 4.707 1 78.25 146 SER A O 1
ATOM 1194 N N . MET A 1 147 ? -22.406 12.781 4.973 1 82.88 147 MET A N 1
ATOM 1195 C CA . MET A 1 147 ? -22.922 13.266 3.695 1 82.88 147 MET A CA 1
ATOM 1196 C C . MET A 1 147 ? -22.125 12.68 2.535 1 82.88 147 MET A C 1
ATOM 1198 O O . MET A 1 147 ? -22.5 12.836 1.373 1 82.88 147 MET A O 1
ATOM 1202 N N . LEU A 1 148 ? -21.047 11.984 2.83 1 83.88 148 LEU A N 1
ATOM 1203 C CA . LEU A 1 148 ? -20.188 11.453 1.768 1 83.88 148 LEU A CA 1
ATOM 1204 C C . LEU A 1 148 ? -20.234 9.93 1.736 1 83.88 148 LEU A C 1
ATOM 1206 O O . LEU A 1 148 ? -19.406 9.297 1.095 1 83.88 148 LEU A O 1
ATOM 1210 N N . SER A 1 149 ? -21.172 9.289 2.359 1 85.56 149 SER A N 1
ATOM 1211 C CA . SER A 1 149 ? -21.234 7.836 2.484 1 85.56 149 SER A CA 1
ATOM 1212 C C . SER A 1 149 ? -21.359 7.168 1.119 1 85.56 149 SER A C 1
ATOM 1214 O O . SER A 1 149 ? -20.828 6.078 0.907 1 85.56 149 SER A O 1
ATOM 1216 N N . ASP A 1 150 ? -21.969 7.84 0.141 1 89.44 150 ASP A N 1
ATOM 1217 C CA . ASP A 1 150 ? -22.203 7.27 -1.183 1 89.44 150 ASP A CA 1
ATOM 1218 C C . ASP A 1 150 ? -20.922 7.312 -2.027 1 89.44 150 ASP A C 1
ATOM 1220 O O . ASP A 1 150 ? -20.859 6.707 -3.098 1 89.44 150 ASP A O 1
ATOM 1224 N N . TYR A 1 151 ? -19.938 7.984 -1.553 1 92.81 151 TYR A N 1
ATOM 1225 C CA . TYR A 1 151 ? -18.719 8.195 -2.34 1 92.81 151 TYR A CA 1
ATOM 1226 C C . TYR A 1 151 ? -17.531 7.484 -1.709 1 92.81 151 TYR A C 1
ATOM 1228 O O . TYR A 1 151 ? -16.375 7.805 -2.008 1 92.81 151 TYR A O 1
ATOM 1236 N N . MET A 1 152 ? -17.828 6.551 -0.865 1 92.31 152 MET A N 1
ATOM 1237 C CA . MET A 1 152 ? -16.781 5.926 -0.051 1 92.31 152 MET A CA 1
ATOM 1238 C C . MET A 1 152 ? -15.773 5.188 -0.926 1 92.31 152 MET A C 1
ATOM 1240 O O . MET A 1 152 ? -14.57 5.23 -0.665 1 92.31 152 MET A O 1
ATOM 1244 N N . THR A 1 153 ? -16.219 4.52 -1.965 1 94.75 153 THR A N 1
ATOM 1245 C CA . THR A 1 153 ? -15.336 3.771 -2.844 1 94.75 153 THR A CA 1
ATOM 1246 C C . THR A 1 153 ? -14.391 4.711 -3.582 1 94.75 153 THR A C 1
ATOM 1248 O O . THR A 1 153 ? -13.172 4.488 -3.605 1 94.75 153 THR A O 1
ATOM 1251 N N . GLU A 1 154 ? -14.898 5.797 -4.141 1 95.19 154 GLU A N 1
ATOM 1252 C CA . GLU A 1 154 ? -14.094 6.777 -4.859 1 95.19 154 GLU A CA 1
ATOM 1253 C C . GLU A 1 154 ? -13.125 7.496 -3.924 1 95.19 154 GLU A C 1
ATOM 1255 O O . GLU A 1 154 ? -11.977 7.762 -4.289 1 95.19 154 GLU A O 1
ATOM 1260 N N . ILE A 1 155 ? -13.641 7.789 -2.742 1 96.56 155 ILE A N 1
ATOM 1261 C CA . ILE A 1 155 ? -12.812 8.453 -1.741 1 96.56 155 ILE A CA 1
ATOM 1262 C C . ILE A 1 155 ? -11.656 7.539 -1.344 1 96.56 155 ILE A C 1
ATOM 1264 O O . ILE A 1 155 ? -10.508 7.977 -1.273 1 96.56 155 ILE A O 1
ATOM 1268 N N . GLY A 1 156 ? -12 6.266 -1.09 1 97.38 156 GLY A N 1
ATOM 1269 C CA . GLY A 1 156 ? -10.953 5.309 -0.76 1 97.38 156 GLY A CA 1
ATOM 1270 C C . GLY A 1 156 ? -9.898 5.176 -1.847 1 97.38 156 GLY A C 1
ATOM 1271 O O . GLY A 1 156 ? -8.703 5.129 -1.557 1 97.38 156 GLY A O 1
ATOM 1272 N N . TYR A 1 157 ? -10.328 5.102 -3.086 1 98 157 TYR A N 1
ATOM 1273 C CA . TYR A 1 157 ? -9.422 4.984 -4.219 1 98 157 TYR A CA 1
ATOM 1274 C C . TYR A 1 157 ? -8.523 6.211 -4.324 1 98 157 TYR A C 1
ATOM 1276 O O . TYR A 1 157 ? -7.309 6.09 -4.512 1 98 157 TYR A O 1
ATOM 1284 N N . GLY A 1 158 ? -9.133 7.434 -4.215 1 98.31 158 GLY A N 1
ATOM 1285 C CA . GLY A 1 158 ? -8.359 8.664 -4.211 1 98.31 158 GLY A CA 1
ATOM 1286 C C . GLY A 1 158 ? -7.367 8.742 -3.068 1 98.31 158 GLY A C 1
ATOM 1287 O O . GLY A 1 158 ? -6.25 9.242 -3.236 1 98.31 158 GLY A O 1
ATOM 1288 N N . THR A 1 159 ? -7.805 8.266 -1.913 1 98.31 159 THR A N 1
ATOM 1289 C CA . THR A 1 159 ? -6.957 8.273 -0.728 1 98.31 159 THR A CA 1
ATOM 1290 C C . THR A 1 159 ? -5.707 7.426 -0.952 1 98.31 159 THR A C 1
ATOM 1292 O O . THR A 1 159 ? -4.605 7.816 -0.552 1 98.31 159 THR A O 1
ATOM 1295 N N . PHE A 1 160 ? -5.844 6.23 -1.547 1 98.69 160 PHE A N 1
ATOM 1296 C CA . PHE A 1 160 ? -4.699 5.387 -1.871 1 98.69 160 PHE A CA 1
ATOM 1297 C C . PHE A 1 160 ? -3.688 6.145 -2.717 1 98.69 160 PHE A C 1
ATOM 1299 O O . PHE A 1 160 ? -2.494 6.16 -2.402 1 98.69 160 PHE A O 1
ATOM 1306 N N . TRP A 1 161 ? -4.129 6.762 -3.785 1 98.81 161 TRP A N 1
ATOM 1307 C CA . TRP A 1 161 ? -3.221 7.473 -4.68 1 98.81 161 TRP A CA 1
ATOM 1308 C C . TRP A 1 161 ? -2.607 8.68 -3.986 1 98.81 161 TRP A C 1
ATOM 1310 O O . TRP A 1 161 ? -1.463 9.047 -4.262 1 98.81 161 TRP A O 1
ATOM 1320 N N . LEU A 1 162 ? -3.371 9.312 -3.1 1 98.81 162 LEU A N 1
ATOM 1321 C CA . LEU A 1 162 ? -2.816 10.391 -2.291 1 98.81 162 LEU A CA 1
ATOM 1322 C C . LEU A 1 162 ? -1.69 9.883 -1.399 1 98.81 162 LEU A C 1
ATOM 1324 O O . LEU A 1 162 ? -0.69 10.57 -1.195 1 98.81 162 LEU A O 1
ATOM 1328 N N . SER A 1 163 ? -1.874 8.664 -0.831 1 98.88 163 SER A N 1
ATOM 1329 C CA . SER A 1 163 ? -0.808 8.047 -0.053 1 98.88 163 SER A CA 1
ATOM 1330 C C . SER A 1 163 ? 0.435 7.812 -0.905 1 98.88 163 SER A C 1
ATOM 1332 O O . SER A 1 163 ? 1.549 8.141 -0.491 1 98.88 163 SER A O 1
ATOM 1334 N N . ILE A 1 164 ? 0.248 7.258 -2.104 1 98.88 164 ILE A N 1
ATOM 1335 C CA . ILE A 1 164 ? 1.367 7.012 -3.006 1 98.88 164 ILE A CA 1
ATOM 1336 C C . ILE A 1 164 ? 2.055 8.328 -3.346 1 98.88 164 ILE A C 1
ATOM 1338 O O . ILE A 1 164 ? 3.285 8.414 -3.348 1 98.88 164 ILE A O 1
ATOM 1342 N N . PHE A 1 165 ? 1.291 9.383 -3.611 1 98.81 165 PHE A N 1
ATOM 1343 C CA . PHE A 1 165 ? 1.822 10.703 -3.908 1 98.81 165 PHE A CA 1
ATOM 1344 C C . PHE A 1 165 ? 2.654 11.227 -2.742 1 98.81 165 PHE A C 1
ATOM 1346 O O . PHE A 1 165 ? 3.764 11.727 -2.938 1 98.81 165 PHE A O 1
ATOM 1353 N N . SER A 1 166 ? 2.096 11.141 -1.538 1 98.88 166 SER A N 1
ATOM 1354 C CA . SER A 1 166 ? 2.77 11.656 -0.352 1 98.88 166 SER A CA 1
ATOM 1355 C C . SER A 1 166 ? 4.09 10.938 -0.105 1 98.88 166 SER A C 1
ATOM 1357 O O . SER A 1 166 ? 5.086 11.562 0.259 1 98.88 166 SER A O 1
ATOM 1359 N N . ILE A 1 167 ? 4.105 9.617 -0.275 1 98.81 167 ILE A N 1
ATOM 1360 C CA . ILE A 1 167 ? 5.312 8.812 -0.108 1 98.81 167 ILE A CA 1
ATOM 1361 C C . ILE A 1 167 ? 6.344 9.195 -1.167 1 98.81 167 ILE A C 1
ATOM 1363 O O . ILE A 1 167 ? 7.52 9.398 -0.854 1 98.81 167 ILE A O 1
ATOM 1367 N N . ALA A 1 168 ? 5.918 9.328 -2.42 1 98.62 168 ALA A N 1
ATOM 1368 C CA . ALA A 1 168 ? 6.805 9.719 -3.51 1 98.62 168 ALA A CA 1
ATOM 1369 C C . ALA A 1 168 ? 7.387 11.109 -3.271 1 98.62 168 ALA A C 1
ATOM 1371 O O . ALA A 1 168 ? 8.57 11.344 -3.514 1 98.62 168 ALA A O 1
ATOM 1372 N N . LEU A 1 169 ? 6.547 11.992 -2.83 1 98.5 169 LEU A N 1
ATOM 1373 C CA . LEU A 1 169 ? 6.992 13.352 -2.543 1 98.5 169 LEU A CA 1
ATOM 1374 C C . LEU A 1 169 ? 8.07 13.352 -1.467 1 98.5 169 LEU A C 1
ATOM 1376 O O . LEU A 1 169 ? 9.078 14.055 -1.594 1 98.5 169 LEU A O 1
ATOM 1380 N N . ALA A 1 170 ? 7.805 12.594 -0.425 1 98.56 170 ALA A N 1
ATOM 1381 C CA . ALA A 1 170 ? 8.789 12.492 0.652 1 98.56 170 ALA A CA 1
ATOM 1382 C C . ALA A 1 170 ? 10.117 11.945 0.136 1 98.56 170 ALA A C 1
ATOM 1384 O O . ALA A 1 170 ? 11.188 12.43 0.52 1 98.56 170 ALA A O 1
ATOM 1385 N N . TYR A 1 171 ? 10.055 10.93 -0.672 1 98.12 171 TYR A N 1
ATOM 1386 C CA . TYR A 1 171 ? 11.273 10.398 -1.278 1 98.12 171 TYR A CA 1
ATOM 1387 C C . TYR A 1 171 ? 12.016 11.477 -2.057 1 98.12 171 TYR A C 1
ATOM 1389 O O . TYR A 1 171 ? 13.227 11.648 -1.893 1 98.12 171 TYR A O 1
ATOM 1397 N N . PHE A 1 172 ? 11.312 12.227 -2.846 1 97.44 172 PHE A N 1
ATOM 1398 C CA . PHE A 1 172 ? 11.898 13.219 -3.732 1 97.44 172 PHE A CA 1
ATOM 1399 C C . PHE A 1 172 ? 12.5 14.367 -2.932 1 97.44 172 PHE A C 1
ATOM 1401 O O . PHE A 1 172 ? 13.578 14.867 -3.262 1 97.44 172 PHE A O 1
ATOM 1408 N N . LEU A 1 173 ? 11.891 14.719 -1.893 1 97.5 173 LEU A N 1
ATOM 1409 C CA . LEU A 1 173 ? 12.297 15.906 -1.151 1 97.5 173 LEU A CA 1
ATOM 1410 C C . LEU A 1 173 ? 13.453 15.594 -0.213 1 97.5 173 LEU A C 1
ATOM 1412 O O . LEU A 1 173 ? 14.258 16.484 0.1 1 97.5 173 LEU A O 1
ATOM 1416 N N . VAL A 1 174 ? 13.5 14.336 0.247 1 97.69 174 VAL A N 1
ATOM 1417 C CA . VAL A 1 174 ? 14.422 14.133 1.362 1 97.69 174 VAL A CA 1
ATOM 1418 C C . VAL A 1 174 ? 15.422 13.031 1.017 1 97.69 174 VAL A C 1
ATOM 1420 O O . VAL A 1 174 ? 16.609 13.156 1.287 1 97.69 174 VAL A O 1
ATOM 1423 N N . VAL A 1 175 ? 14.992 11.969 0.428 1 96.38 175 VAL A N 1
ATOM 1424 C CA . VAL A 1 175 ? 15.836 10.781 0.257 1 96.38 175 VAL A CA 1
ATOM 1425 C C . VAL A 1 175 ? 16.641 10.906 -1.028 1 96.38 175 VAL A C 1
ATOM 1427 O O . VAL A 1 175 ? 17.797 10.477 -1.083 1 96.38 175 VAL A O 1
ATOM 1430 N N . SER A 1 176 ? 16.047 11.469 -1.957 1 92.75 176 SER A N 1
ATOM 1431 C CA . SER A 1 176 ? 16.719 11.57 -3.248 1 92.75 176 SER A CA 1
ATOM 1432 C C . SER A 1 176 ? 18 12.398 -3.145 1 92.75 176 SER A C 1
ATOM 1434 O O . SER A 1 176 ? 18.047 13.383 -2.406 1 92.75 176 SER A O 1
ATOM 1436 N N . LYS A 1 177 ? 19.109 12.023 -3.85 1 80.88 177 LYS A N 1
ATOM 1437 C CA . LYS A 1 177 ? 20.438 12.609 -3.781 1 80.88 177 LYS A CA 1
ATOM 1438 C C . LYS A 1 177 ? 20.438 14.047 -4.297 1 80.88 177 LYS A C 1
ATOM 1440 O O . LYS A 1 177 ? 21.328 14.836 -3.963 1 80.88 177 LYS A O 1
ATOM 1445 N N . LYS A 1 178 ? 19.562 14.414 -4.855 1 77.06 178 LYS A N 1
ATOM 1446 C CA . LYS A 1 178 ? 19.594 15.703 -5.543 1 77.06 178 LYS A CA 1
ATOM 1447 C C . LYS A 1 178 ? 19.141 16.828 -4.621 1 77.06 178 LYS A C 1
ATOM 1449 O O . LYS A 1 178 ? 19.25 18.016 -4.977 1 77.06 178 LYS A O 1
ATOM 1454 N N . GLN A 1 179 ? 18.75 16.406 -3.439 1 74.5 179 GLN A N 1
ATOM 1455 C CA . GLN A 1 179 ? 18.078 17.438 -2.67 1 74.5 179 GLN A CA 1
ATOM 1456 C C . GLN A 1 179 ? 19.062 18.156 -1.732 1 74.5 179 GLN A C 1
ATOM 1458 O O . GLN A 1 179 ? 19.984 17.531 -1.205 1 74.5 179 GLN A O 1
ATOM 1463 N N . THR A 1 180 ? 18.844 19.469 -1.68 1 77.94 180 THR A N 1
ATOM 1464 C CA . THR A 1 180 ? 19.641 20.344 -0.811 1 77.94 180 THR A CA 1
ATOM 1465 C C . THR A 1 180 ? 19.297 20.094 0.655 1 77.94 180 THR A C 1
ATOM 1467 O O . THR A 1 180 ? 18.125 20.047 1.019 1 77.94 180 THR A O 1
ATOM 1470 N N . LYS A 1 181 ? 20.312 19.906 1.536 1 87.06 181 LYS A N 1
ATOM 1471 C CA . LYS A 1 181 ? 20.172 19.75 2.98 1 87.06 181 LYS A CA 1
ATOM 1472 C C . LYS A 1 181 ? 20.625 21.016 3.713 1 87.06 181 LYS A C 1
ATOM 1474 O O . LYS A 1 181 ? 21.672 21.578 3.414 1 87.06 181 LYS A O 1
ATOM 1479 N N . LEU A 1 182 ? 19.594 21.469 4.59 1 89.12 182 LEU A N 1
ATOM 1480 C CA . LEU A 1 182 ? 19.906 22.625 5.426 1 89.12 182 LEU A CA 1
ATOM 1481 C C . LEU A 1 182 ? 20.234 22.188 6.848 1 89.12 182 LEU A C 1
ATOM 1483 O O . LEU A 1 182 ? 19.781 21.141 7.305 1 89.12 182 LEU A O 1
ATOM 1487 N N . GLU A 1 183 ? 21.047 23.109 7.59 1 86.38 183 GLU A N 1
ATOM 1488 C CA . GLU A 1 183 ? 21.453 22.797 8.953 1 86.38 183 GLU A CA 1
ATOM 1489 C C . GLU A 1 183 ? 20.578 23.5 9.977 1 86.38 183 GLU A C 1
ATOM 1491 O O . GLU A 1 183 ? 20.094 24.609 9.734 1 86.38 183 GLU A O 1
ATOM 1496 N N . LEU A 1 184 ? 20.422 22.766 11.078 1 85.19 184 LEU A N 1
ATOM 1497 C CA . LEU A 1 184 ? 19.703 23.344 12.203 1 85.19 184 LEU A CA 1
ATOM 1498 C C . LEU A 1 184 ? 20.578 24.375 12.93 1 85.19 184 LEU A C 1
ATOM 1500 O O . LEU A 1 184 ? 21.734 24.094 13.25 1 85.19 184 LEU A O 1
ATOM 1504 N N . MET A 1 185 ? 20.234 25.625 12.75 1 73.81 185 MET A N 1
ATOM 1505 C CA . MET A 1 185 ? 21.031 26.672 13.398 1 73.81 185 MET A CA 1
ATOM 1506 C C . MET A 1 185 ? 20.609 26.859 14.844 1 73.81 185 MET A C 1
ATOM 1508 O O . MET A 1 185 ? 19.438 26.641 15.188 1 73.81 185 MET A O 1
ATOM 1512 N N . MET B 1 1 ? 15.977 -27.406 -19.25 1 88.62 1 MET B N 1
ATOM 1513 C CA . MET B 1 1 ? 15.289 -27.172 -17.984 1 88.62 1 MET B CA 1
ATOM 1514 C C . MET B 1 1 ? 14.43 -25.906 -18.062 1 88.62 1 MET B C 1
ATOM 1516 O O . MET B 1 1 ? 13.219 -25.969 -17.828 1 88.62 1 MET B O 1
ATOM 1520 N N . LEU B 1 2 ? 14.914 -24.906 -18.75 1 93.38 2 LEU B N 1
ATOM 1521 C CA . LEU B 1 2 ? 14.156 -23.656 -18.844 1 93.38 2 LEU B CA 1
ATOM 1522 C C . LEU B 1 2 ? 12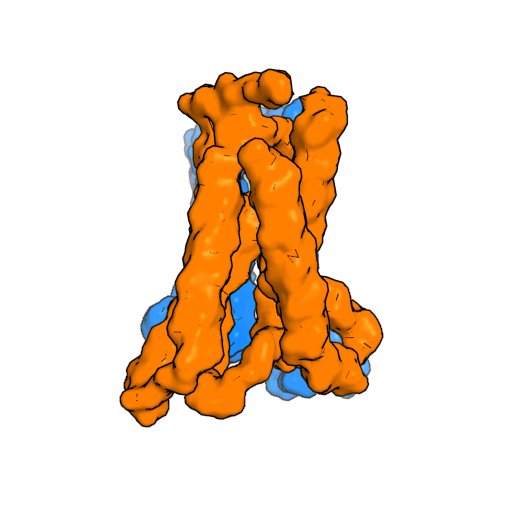.977 -23.812 -19.797 1 93.38 2 LEU B C 1
ATOM 1524 O O . LEU B 1 2 ? 11.906 -23.25 -19.562 1 93.38 2 LEU B O 1
ATOM 1528 N N . ILE B 1 3 ? 13.164 -24.625 -20.828 1 95.94 3 ILE B N 1
ATOM 1529 C CA . ILE B 1 3 ? 12.109 -24.797 -21.812 1 95.94 3 ILE B CA 1
ATOM 1530 C C . ILE B 1 3 ? 10.938 -25.547 -21.188 1 95.94 3 ILE B C 1
ATOM 1532 O O . ILE B 1 3 ? 9.773 -25.219 -21.453 1 95.94 3 ILE B O 1
ATOM 1536 N N . LEU B 1 4 ? 11.203 -26.516 -20.453 1 96.25 4 LEU B N 1
ATOM 1537 C CA . LEU B 1 4 ? 10.156 -27.25 -19.766 1 96.25 4 LEU B CA 1
ATOM 1538 C C . LEU B 1 4 ? 9.398 -26.344 -18.797 1 96.25 4 LEU B C 1
ATOM 1540 O O . LEU B 1 4 ? 8.164 -26.391 -18.75 1 96.25 4 LEU B O 1
ATOM 1544 N N . VAL B 1 5 ? 10.133 -25.594 -18.031 1 97.25 5 VAL B N 1
ATOM 1545 C CA . VAL B 1 5 ? 9.523 -24.656 -17.109 1 97.25 5 VAL B CA 1
ATOM 1546 C C . VAL B 1 5 ? 8.648 -23.656 -17.859 1 97.25 5 VAL B C 1
ATOM 1548 O O . VAL B 1 5 ? 7.539 -23.344 -17.438 1 97.25 5 VAL B O 1
ATOM 1551 N N . LEU B 1 6 ? 9.172 -23.219 -19 1 98.06 6 LEU B N 1
ATOM 1552 C CA . LEU B 1 6 ? 8.414 -22.312 -19.844 1 98.06 6 LEU B CA 1
ATOM 1553 C C . LEU B 1 6 ? 7.117 -22.953 -20.312 1 98.06 6 LEU B C 1
ATOM 1555 O O . LEU B 1 6 ? 6.055 -22.328 -20.266 1 98.06 6 LEU B O 1
ATOM 1559 N N . ALA B 1 7 ? 7.184 -24.141 -20.781 1 97.81 7 ALA B N 1
ATOM 1560 C CA . ALA B 1 7 ? 6.016 -24.844 -21.297 1 97.81 7 ALA B CA 1
ATOM 1561 C C . ALA B 1 7 ? 4.969 -25.047 -20.203 1 97.81 7 ALA B C 1
ATOM 1563 O O . ALA B 1 7 ? 3.777 -24.812 -20.422 1 97.81 7 ALA B O 1
ATOM 1564 N N . ILE B 1 8 ? 5.379 -25.469 -19.047 1 96.94 8 ILE B N 1
ATOM 1565 C CA . ILE B 1 8 ? 4.484 -25.703 -17.922 1 96.94 8 ILE B CA 1
ATOM 1566 C C . ILE B 1 8 ? 3.803 -24.406 -17.516 1 96.94 8 ILE B C 1
ATOM 1568 O O . ILE B 1 8 ? 2.59 -24.375 -17.297 1 96.94 8 ILE B O 1
ATOM 1572 N N . ASN B 1 9 ? 4.566 -23.344 -17.391 1 98.25 9 ASN B N 1
ATOM 1573 C CA . ASN B 1 9 ? 3.994 -22.062 -17.016 1 98.25 9 ASN B CA 1
ATOM 1574 C C . ASN B 1 9 ? 3.074 -21.516 -18.109 1 98.25 9 ASN B C 1
ATOM 1576 O O . ASN B 1 9 ? 2.076 -20.859 -17.812 1 98.25 9 ASN B O 1
ATOM 1580 N N . PHE B 1 10 ? 3.453 -21.766 -19.359 1 98.25 10 PHE B N 1
ATOM 1581 C CA . PHE B 1 10 ? 2.588 -21.344 -20.453 1 98.25 10 PHE B CA 1
ATOM 1582 C C . PHE B 1 10 ? 1.226 -22.016 -20.375 1 98.25 10 PHE B C 1
ATOM 1584 O O . PHE B 1 10 ? 0.19 -21.344 -20.422 1 98.25 10 PHE B O 1
ATOM 1591 N N . LEU B 1 11 ? 1.216 -23.281 -20.203 1 97.31 11 LEU B N 1
ATOM 1592 C CA . LEU B 1 11 ? -0.026 -24.047 -20.078 1 97.31 11 LEU B CA 1
ATOM 1593 C C . LEU B 1 11 ? -0.819 -23.594 -18.859 1 97.31 11 LEU B C 1
ATOM 1595 O O . LEU B 1 11 ? -2.041 -23.438 -18.938 1 97.31 11 LEU B O 1
ATOM 1599 N N . GLY B 1 12 ? -0.14 -23.438 -17.734 1 96.56 12 GLY B N 1
ATOM 1600 C CA . GLY B 1 12 ? -0.796 -22.922 -16.547 1 96.56 12 GLY B CA 1
ATOM 1601 C C . GLY B 1 12 ? -1.406 -21.547 -16.734 1 96.56 12 GLY B C 1
ATOM 1602 O O . GLY B 1 12 ? -2.512 -21.281 -16.25 1 96.56 12 GLY B O 1
ATOM 1603 N N . THR B 1 13 ? -0.723 -20.641 -17.406 1 98.06 13 THR B N 1
ATOM 1604 C CA . THR B 1 13 ? -1.203 -19.297 -17.672 1 98.06 13 THR B CA 1
ATOM 1605 C C . THR B 1 13 ? -2.467 -19.328 -18.531 1 98.06 13 THR B C 1
ATOM 1607 O O . THR B 1 13 ? -3.463 -18.688 -18.203 1 98.06 13 THR B O 1
ATOM 1610 N N . VAL B 1 14 ? -2.426 -20.094 -19.578 1 97.44 14 VAL B N 1
ATOM 1611 C CA . VAL B 1 14 ? -3.568 -20.219 -20.484 1 97.44 14 VAL B CA 1
ATOM 1612 C C . VAL B 1 14 ? -4.773 -20.766 -19.734 1 97.44 14 VAL B C 1
ATOM 1614 O O . VAL B 1 14 ? -5.871 -20.203 -19.797 1 97.44 14 VAL B O 1
ATOM 1617 N N . TYR B 1 15 ? -4.574 -21.812 -19 1 95.25 15 TYR B N 1
ATOM 1618 C CA . TYR B 1 15 ? -5.652 -22.406 -18.203 1 95.25 15 TYR B CA 1
ATOM 1619 C C . TYR B 1 15 ? -6.176 -21.406 -17.172 1 95.25 15 TYR B C 1
ATOM 1621 O O . TYR B 1 15 ? -7.383 -21.344 -16.922 1 95.25 15 TYR B O 1
ATOM 1629 N N . GLY B 1 16 ? -5.301 -20.688 -16.562 1 95.19 16 GLY B N 1
ATOM 1630 C C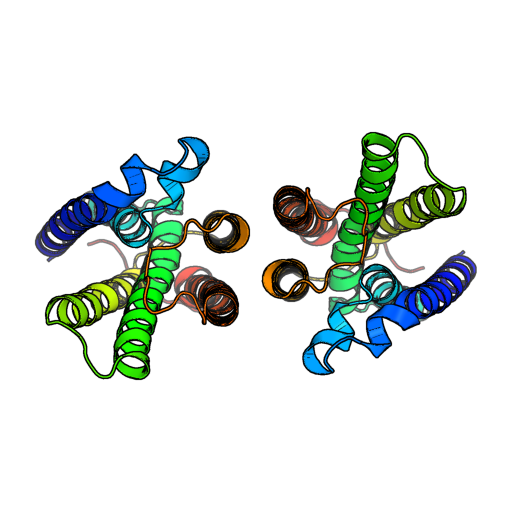A . GLY B 1 16 ? -5.707 -19.688 -15.586 1 95.19 16 GLY B CA 1
ATOM 1631 C C . GLY B 1 16 ? -6.617 -18.625 -16.172 1 95.19 16 GLY B C 1
ATOM 1632 O O . GLY B 1 16 ? -7.656 -18.297 -15.594 1 95.19 16 GLY B O 1
ATOM 1633 N N . TYR B 1 17 ? -6.219 -18.094 -17.297 1 96.38 17 TYR B N 1
ATOM 1634 C CA . TYR B 1 17 ? -7.066 -17.094 -17.953 1 96.38 17 TYR B CA 1
ATOM 1635 C C . TYR B 1 17 ? -8.422 -17.688 -18.312 1 96.38 17 TYR B C 1
ATOM 1637 O O . TYR B 1 17 ? -9.453 -17.031 -18.188 1 96.38 17 TYR B O 1
ATOM 1645 N N . TYR B 1 18 ? -8.398 -18.922 -18.75 1 94.94 18 TYR B N 1
ATOM 1646 C CA . TYR B 1 18 ? -9.641 -19.609 -19.062 1 94.94 18 TYR B CA 1
ATOM 1647 C C . TYR B 1 18 ? -10.523 -19.734 -17.828 1 94.94 18 TYR B C 1
ATOM 1649 O O . TYR B 1 18 ? -11.734 -19.516 -17.891 1 94.94 18 TYR B O 1
ATOM 1657 N N . TRP B 1 19 ? -9.922 -20.062 -16.719 1 91.38 19 TRP B N 1
ATOM 1658 C CA . TRP B 1 19 ? -10.641 -20.203 -15.461 1 91.38 19 TRP B CA 1
ATOM 1659 C C . TRP B 1 19 ? -11.328 -18.891 -15.086 1 91.38 19 TRP B C 1
ATOM 1661 O O . TRP B 1 19 ? -12.414 -18.906 -14.492 1 91.38 19 TRP B O 1
ATOM 1671 N N . TYR B 1 20 ? -10.766 -17.734 -15.438 1 94.69 20 TYR B N 1
ATOM 1672 C CA . TYR B 1 20 ? -11.266 -16.422 -15.039 1 94.69 20 TYR B CA 1
ATOM 1673 C C . T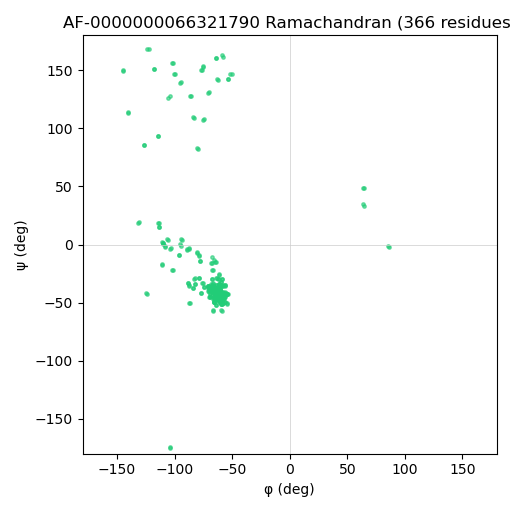YR B 1 20 ? -12.312 -15.922 -16.031 1 94.69 20 TYR B C 1
ATOM 1675 O O . TYR B 1 20 ? -12.938 -14.883 -15.805 1 94.69 20 TYR B O 1
ATOM 1683 N N . LEU B 1 21 ? -12.609 -16.625 -17.125 1 94.44 21 LEU B N 1
ATOM 1684 C CA . LEU B 1 21 ? -13.43 -16.125 -18.219 1 94.44 21 LEU B CA 1
ATOM 1685 C C . LEU B 1 21 ? -14.82 -15.742 -17.719 1 94.44 21 LEU B C 1
ATOM 1687 O O . LEU B 1 21 ? -15.312 -14.648 -18 1 94.44 21 LEU B O 1
ATOM 1691 N N . PRO B 1 22 ? -15.5 -16.531 -16.891 1 93.31 22 PRO B N 1
ATOM 1692 C CA . PRO B 1 22 ? -16.828 -16.141 -16.422 1 93.31 22 PRO B CA 1
ATOM 1693 C C . PRO B 1 22 ? -16.812 -14.828 -15.633 1 93.31 22 PRO B C 1
ATOM 1695 O O . PRO B 1 22 ? -17.703 -13.992 -15.797 1 93.31 22 PRO B O 1
ATOM 1698 N N . GLN B 1 23 ? -15.844 -14.633 -14.805 1 93.25 23 GLN B N 1
ATOM 1699 C CA . GLN B 1 23 ? -15.75 -13.383 -14.062 1 93.25 23 GLN B CA 1
ATOM 1700 C C . GLN B 1 23 ? -15.367 -12.227 -14.977 1 93.25 23 GLN B C 1
ATOM 1702 O O . GLN B 1 23 ? -15.898 -11.117 -14.836 1 93.25 23 GLN B O 1
ATOM 1707 N N . LEU B 1 24 ? -14.461 -12.43 -15.914 1 95.06 24 LEU B N 1
ATOM 1708 C CA . LEU B 1 24 ? -13.984 -11.391 -16.828 1 95.06 24 LEU B CA 1
ATOM 1709 C C . LEU B 1 24 ? -15.125 -10.852 -17.672 1 95.06 24 LEU B C 1
ATOM 1711 O O . LEU B 1 24 ? -15.172 -9.656 -17.969 1 95.06 24 LEU B O 1
ATOM 1715 N N . LEU B 1 25 ? -16.031 -11.648 -18.031 1 94.5 25 LEU B N 1
ATOM 1716 C CA . LEU B 1 25 ? -17.156 -11.266 -18.891 1 94.5 25 LEU B CA 1
ATOM 1717 C C . LEU B 1 25 ? -18.078 -10.281 -18.172 1 94.5 25 LEU B C 1
ATOM 1719 O O . LEU B 1 25 ? -18.781 -9.5 -18.828 1 94.5 25 LEU B O 1
ATOM 1723 N N . GLU B 1 26 ? -18.047 -10.242 -16.875 1 93.81 26 GLU B N 1
ATOM 1724 C CA . GLU B 1 26 ? -18.906 -9.367 -16.094 1 93.81 26 GLU B CA 1
ATOM 1725 C C . GLU B 1 26 ? -18.109 -8.219 -15.469 1 93.81 26 GLU B C 1
ATOM 1727 O O . GLU B 1 26 ? -18.672 -7.391 -14.75 1 93.81 26 GLU B O 1
ATOM 1732 N N . THR B 1 27 ? -16.828 -8.203 -15.68 1 95.44 27 THR B N 1
ATOM 1733 C CA . THR B 1 27 ? -15.938 -7.207 -15.086 1 95.44 27 THR B CA 1
ATOM 1734 C C . THR B 1 27 ? -15.883 -5.949 -15.945 1 95.44 27 THR B C 1
ATOM 1736 O O . THR B 1 27 ? -15.703 -6.027 -17.172 1 95.44 27 THR B O 1
ATOM 1739 N N . PRO B 1 28 ? -16.125 -4.699 -15.375 1 95.56 28 PRO B N 1
ATOM 1740 C CA . PRO B 1 28 ? -15.898 -3.471 -16.141 1 95.56 28 PRO B CA 1
ATOM 1741 C C . PRO B 1 28 ? -14.516 -3.422 -16.797 1 95.56 28 PRO B C 1
ATOM 1743 O O . PRO B 1 28 ? -13.531 -3.881 -16.203 1 95.56 28 PRO B O 1
ATOM 1746 N N . ALA B 1 29 ? -14.398 -2.82 -17.953 1 94.25 29 ALA B N 1
ATOM 1747 C CA . ALA B 1 29 ? -13.203 -2.803 -18.781 1 94.25 29 ALA B CA 1
ATOM 1748 C C . ALA B 1 29 ? -12 -2.26 -18.016 1 94.25 29 ALA B C 1
ATOM 1750 O O . ALA B 1 29 ? -10.883 -2.75 -18.156 1 94.25 29 ALA B O 1
ATOM 1751 N N . ARG B 1 30 ? -12.258 -1.285 -17.141 1 94.06 30 ARG B N 1
ATOM 1752 C CA . ARG B 1 30 ? -11.164 -0.615 -16.438 1 94.06 30 ARG B CA 1
ATOM 1753 C C . ARG B 1 30 ? -10.469 -1.563 -15.469 1 94.06 30 ARG B C 1
ATOM 1755 O O . ARG B 1 30 ? -9.359 -1.292 -15.008 1 94.06 30 ARG B O 1
ATOM 1762 N N . PHE B 1 31 ? -11.055 -2.713 -15.102 1 95.94 31 PHE B N 1
ATOM 1763 C CA . PHE B 1 31 ? -10.508 -3.609 -14.086 1 95.94 31 PHE B CA 1
ATOM 1764 C C . PHE B 1 31 ? -10.008 -4.902 -14.719 1 95.94 31 PHE B C 1
ATOM 1766 O O . PHE B 1 31 ? -9.461 -5.766 -14.031 1 95.94 31 PHE B O 1
ATOM 1773 N N . LEU B 1 32 ? -10.062 -5.094 -16.031 1 94.44 32 LEU B N 1
ATOM 1774 C CA . LEU B 1 32 ? -9.852 -6.371 -16.703 1 94.44 32 LEU B CA 1
ATOM 1775 C C . LEU B 1 32 ? -8.438 -6.887 -16.469 1 94.44 32 LEU B C 1
ATOM 1777 O O . LEU B 1 32 ? -8.234 -8.086 -16.25 1 94.44 32 LEU B O 1
ATOM 1781 N N . ILE B 1 33 ? -7.516 -6.027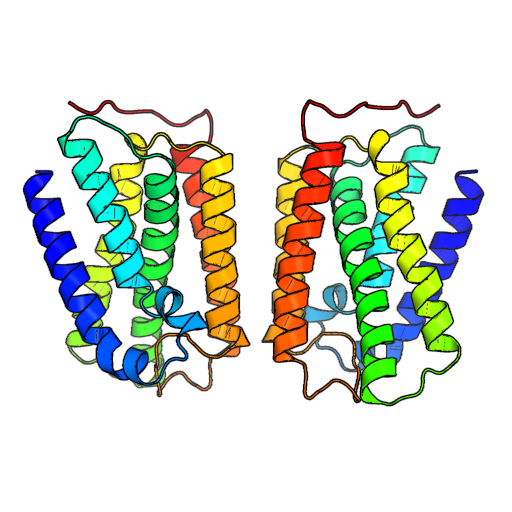 -16.453 1 93.38 33 ILE B N 1
ATOM 1782 C CA . ILE B 1 33 ? -6.129 -6.461 -16.328 1 93.38 33 ILE B CA 1
ATOM 1783 C C . ILE B 1 33 ? -5.816 -6.824 -14.883 1 93.38 33 ILE B C 1
ATOM 1785 O O . ILE B 1 33 ? -4.828 -7.508 -14.609 1 93.38 33 ILE B O 1
ATOM 1789 N N . PHE B 1 34 ? -6.68 -6.449 -13.93 1 95.5 34 PHE B N 1
ATOM 1790 C CA . PHE B 1 34 ? -6.383 -6.621 -12.508 1 95.5 34 PHE B CA 1
ATOM 1791 C C . PHE B 1 34 ? -7.152 -7.805 -11.938 1 95.5 34 PHE B C 1
ATOM 1793 O O . PHE B 1 34 ? -6.898 -8.227 -10.812 1 95.5 34 PHE B O 1
ATOM 1800 N N . VAL B 1 35 ? -7.98 -8.422 -12.719 1 94.94 35 VAL B N 1
ATOM 1801 C CA . VAL B 1 35 ? -8.852 -9.477 -12.211 1 94.94 35 VAL B CA 1
ATOM 1802 C C . VAL B 1 35 ? -8.125 -10.812 -12.25 1 94.94 35 VAL B C 1
ATOM 1804 O O . VAL B 1 35 ? -8.055 -11.516 -11.234 1 94.94 35 VAL B O 1
ATOM 1807 N N . PRO B 1 36 ? -7.508 -11.211 -13.398 1 95.88 36 PRO B N 1
ATOM 1808 C CA . PRO B 1 36 ? -6.828 -12.508 -13.414 1 95.88 36 PRO B CA 1
ATOM 1809 C C . PRO B 1 36 ? -5.445 -12.453 -12.773 1 95.88 36 PRO B C 1
ATOM 1811 O O . PRO B 1 36 ? -4.43 -12.477 -13.469 1 95.88 36 PRO B O 1
ATOM 1814 N N . ASP B 1 37 ? -5.391 -12.547 -11.469 1 95.62 37 ASP B N 1
ATOM 1815 C CA . ASP B 1 37 ? -4.191 -12.281 -10.672 1 95.62 37 ASP B CA 1
ATOM 1816 C C . ASP B 1 37 ? -3.107 -13.312 -10.945 1 95.62 37 ASP B C 1
ATOM 1818 O O . ASP B 1 37 ? -2.057 -12.992 -11.508 1 95.62 37 ASP B O 1
ATOM 1822 N N . SER B 1 38 ? -3.453 -14.578 -10.758 1 96.56 38 SER B N 1
ATOM 1823 C CA . SER B 1 38 ? -2.43 -15.617 -10.852 1 96.56 38 SER B CA 1
ATOM 1824 C C . SER B 1 38 ? -1.957 -15.789 -12.297 1 96.56 38 SER B C 1
ATOM 1826 O O . SER B 1 38 ? -0.754 -15.828 -12.555 1 96.56 38 SER B O 1
ATOM 1828 N N . PRO B 1 39 ? -2.844 -15.836 -13.281 1 97.12 39 PRO B N 1
ATOM 1829 C CA . PRO B 1 39 ? -2.359 -15.945 -14.656 1 97.12 39 PRO B CA 1
ATOM 1830 C C . PRO B 1 39 ? -1.513 -14.75 -15.078 1 97.12 39 PRO B C 1
ATOM 1832 O O . PRO B 1 39 ? -0.59 -14.898 -15.883 1 97.12 39 PRO B O 1
ATOM 1835 N N . THR B 1 40 ? -1.835 -13.523 -14.641 1 97.69 40 THR B N 1
ATOM 1836 C CA . THR B 1 40 ? -1.019 -12.359 -14.953 1 97.69 40 THR B CA 1
ATOM 1837 C C . THR B 1 40 ? 0.37 -12.484 -14.336 1 97.69 40 THR B C 1
ATOM 1839 O O . THR B 1 40 ? 1.369 -12.125 -14.961 1 97.69 40 THR B O 1
ATOM 1842 N N . ALA B 1 41 ? 0.42 -12.992 -13.141 1 98.25 41 ALA B N 1
ATOM 1843 C CA . ALA B 1 41 ? 1.71 -13.227 -12.5 1 98.25 41 ALA B CA 1
ATOM 1844 C C . ALA B 1 41 ? 2.568 -14.18 -13.32 1 98.25 41 ALA B C 1
ATOM 1846 O O . ALA B 1 41 ? 3.736 -13.898 -13.594 1 98.25 41 ALA B O 1
ATOM 1847 N N . THR B 1 42 ? 2.004 -15.344 -13.703 1 98.5 42 THR B N 1
ATOM 1848 C CA . THR B 1 42 ? 2.76 -16.312 -14.492 1 98.5 42 THR B CA 1
ATOM 1849 C C . THR B 1 42 ? 3.043 -15.773 -15.891 1 98.5 42 THR B C 1
ATOM 1851 O O . THR B 1 42 ? 4.066 -16.109 -16.5 1 98.5 42 THR B O 1
ATOM 1854 N N . PHE B 1 43 ? 2.154 -14.938 -16.359 1 98.5 43 PHE B N 1
ATOM 1855 C CA . PHE B 1 43 ? 2.402 -14.273 -17.625 1 98.5 43 PHE B CA 1
ATOM 1856 C C . PHE B 1 43 ? 3.67 -13.43 -17.562 1 98.5 43 PHE B C 1
ATOM 1858 O O . PHE B 1 43 ? 4.508 -13.492 -18.469 1 98.5 43 PHE B O 1
ATOM 1865 N N . PHE B 1 44 ? 3.854 -12.594 -16.531 1 98.75 44 PHE B N 1
ATOM 1866 C CA . PHE B 1 44 ? 5.094 -11.852 -16.344 1 98.75 44 PHE B CA 1
ATOM 1867 C C . PHE B 1 44 ? 6.289 -12.797 -16.328 1 98.75 44 PHE B C 1
ATOM 1869 O O . PHE B 1 44 ? 7.316 -12.516 -16.953 1 98.75 44 PHE B O 1
ATOM 1876 N N . PHE B 1 45 ? 6.117 -13.914 -15.633 1 98.75 45 PHE B N 1
ATOM 1877 C CA . PHE B 1 45 ? 7.215 -14.859 -15.469 1 98.75 45 PHE B CA 1
ATOM 1878 C C . PHE B 1 45 ? 7.582 -15.5 -16.812 1 98.75 45 PHE B C 1
ATOM 1880 O O . PHE B 1 45 ? 8.75 -15.773 -17.078 1 98.75 45 PHE B O 1
ATOM 1887 N N . 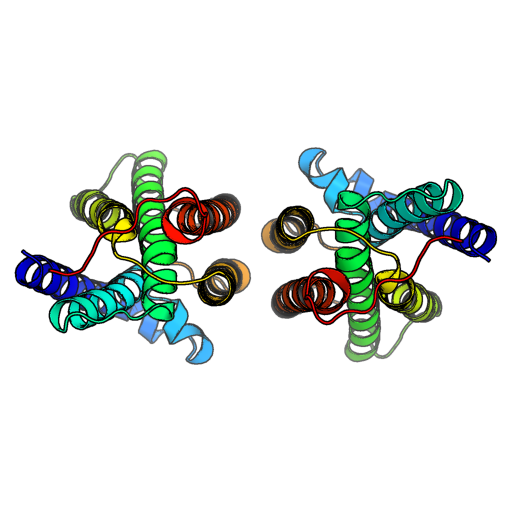LEU B 1 46 ? 6.602 -15.75 -17.656 1 98.75 46 LEU B N 1
ATOM 1888 C CA . LEU B 1 46 ? 6.879 -16.281 -18.984 1 98.75 46 LEU B CA 1
ATOM 1889 C C . LEU B 1 46 ? 7.84 -15.375 -19.75 1 98.75 46 LEU B C 1
ATOM 1891 O O . LEU B 1 46 ? 8.766 -15.859 -20.406 1 98.75 46 LEU B O 1
ATOM 1895 N N . PHE B 1 47 ? 7.656 -14.109 -19.625 1 98.69 47 PHE B N 1
ATOM 1896 C CA . PHE B 1 47 ? 8.531 -13.164 -20.328 1 98.69 47 PHE B CA 1
ATOM 1897 C C . PHE B 1 47 ? 9.922 -13.164 -19.703 1 98.69 47 PHE B C 1
ATOM 1899 O O . PHE B 1 47 ? 10.922 -12.984 -20.406 1 98.69 47 PHE B O 1
ATOM 1906 N N . VAL B 1 48 ? 9.93 -13.328 -18.422 1 98.56 48 VAL B N 1
ATOM 1907 C CA . VAL B 1 48 ? 11.219 -13.445 -17.75 1 98.56 48 VAL B CA 1
ATOM 1908 C C . VAL B 1 48 ? 11.969 -14.672 -18.281 1 98.56 48 VAL B C 1
ATOM 1910 O O . VAL B 1 48 ? 13.148 -14.586 -18.609 1 98.56 48 VAL B O 1
ATOM 1913 N N . LEU B 1 49 ? 11.266 -15.812 -18.391 1 98.38 49 LEU B N 1
ATOM 1914 C CA . LEU B 1 49 ? 11.875 -17.047 -18.875 1 98.38 49 LEU B CA 1
ATOM 1915 C C . LEU B 1 49 ? 12.336 -16.891 -20.328 1 98.38 49 LEU B C 1
ATOM 1917 O O . LEU B 1 49 ? 13.398 -17.391 -20.703 1 98.38 49 LEU B O 1
ATOM 1921 N N . LEU B 1 50 ? 11.562 -16.219 -21.094 1 98.44 50 LEU B N 1
ATOM 1922 C CA . LEU B 1 50 ? 11.945 -15.961 -22.484 1 98.44 50 LEU B CA 1
ATOM 1923 C C . LEU B 1 50 ? 13.203 -15.102 -22.547 1 98.44 50 LEU B C 1
ATOM 1925 O O . LEU B 1 50 ? 14.094 -15.359 -23.359 1 98.44 50 LEU B O 1
ATOM 1929 N N . ALA B 1 51 ? 13.242 -14.062 -21.734 1 98.38 51 ALA B N 1
ATOM 1930 C CA . ALA B 1 51 ? 14.445 -13.242 -21.656 1 98.38 51 ALA B CA 1
ATOM 1931 C C . ALA B 1 51 ? 15.656 -14.086 -21.266 1 98.38 51 ALA B C 1
ATOM 1933 O O . ALA B 1 51 ? 16.734 -13.953 -21.859 1 98.38 51 ALA B O 1
ATOM 1934 N N . PHE B 1 52 ? 15.477 -14.977 -20.266 1 97.75 52 PHE B N 1
ATOM 1935 C CA . PHE B 1 52 ? 16.562 -15.852 -19.812 1 97.75 52 PHE B CA 1
ATOM 1936 C C . PHE B 1 52 ? 17.047 -16.734 -20.953 1 97.75 52 PHE B C 1
ATOM 1938 O O . PHE B 1 52 ? 18.25 -16.969 -21.094 1 97.75 52 PHE B O 1
ATOM 1945 N N . LEU B 1 53 ? 16.141 -17.266 -21.719 1 97 53 LEU B N 1
ATOM 1946 C CA . LEU B 1 53 ? 16.5 -18.125 -22.844 1 97 53 LEU B CA 1
ATOM 1947 C C . LEU B 1 53 ? 17.344 -17.359 -23.859 1 97 53 LEU B C 1
ATOM 1949 O O . LEU B 1 53 ? 18.156 -17.953 -24.562 1 97 53 LEU B O 1
ATOM 1953 N N . MET B 1 54 ? 17.188 -16.062 -23.906 1 97.12 54 MET B N 1
ATOM 1954 C CA . MET B 1 54 ? 17.953 -15.203 -24.797 1 97.12 54 MET B CA 1
ATOM 1955 C C . MET B 1 54 ? 19.203 -14.656 -24.094 1 97.12 54 MET B C 1
ATOM 1957 O O . MET B 1 54 ? 19.875 -13.766 -24.609 1 97.12 54 MET B O 1
ATOM 1961 N N . LYS B 1 55 ? 19.438 -15.094 -22.859 1 96.81 55 LYS B N 1
ATOM 1962 C CA . LYS B 1 55 ? 20.578 -14.68 -22.047 1 96.81 55 LYS B CA 1
ATOM 1963 C C . LYS B 1 55 ? 20.516 -13.195 -21.734 1 96.81 55 LYS B C 1
ATOM 1965 O O . LYS B 1 55 ? 21.547 -12.508 -21.734 1 96.81 55 LYS B O 1
ATOM 1970 N N . ARG B 1 56 ? 19.328 -12.758 -21.578 1 97.94 56 ARG B N 1
ATOM 1971 C CA . ARG B 1 56 ? 19.078 -11.375 -21.203 1 97.94 56 ARG B CA 1
ATOM 1972 C C . ARG B 1 56 ? 18.25 -11.297 -19.938 1 97.94 56 ARG B C 1
ATOM 1974 O O . ARG B 1 56 ? 17.703 -12.297 -19.484 1 97.94 56 ARG B O 1
ATOM 1981 N N . ASN B 1 57 ? 18.188 -10.133 -19.422 1 98.38 57 ASN B N 1
ATOM 1982 C CA . ASN B 1 57 ? 17.328 -9.859 -18.266 1 98.38 57 ASN B CA 1
ATOM 1983 C C . ASN B 1 57 ? 16.25 -8.828 -18.594 1 98.38 57 ASN B C 1
ATOM 1985 O O . ASN B 1 57 ? 16.438 -8.008 -19.5 1 98.38 57 ASN B O 1
ATOM 1989 N N . ALA B 1 58 ? 15.188 -8.961 -17.922 1 98.5 58 ALA B N 1
ATOM 1990 C CA . ALA B 1 58 ? 14.078 -8.008 -17.984 1 98.5 58 ALA B CA 1
ATOM 1991 C C . ALA B 1 58 ? 13.711 -7.523 -16.578 1 98.5 58 ALA B C 1
ATOM 1993 O O . ALA B 1 58 ? 12.711 -7.965 -16 1 98.5 58 ALA B O 1
ATOM 1994 N N . PRO B 1 59 ? 14.375 -6.535 -16.109 1 98.69 59 PRO B N 1
ATOM 1995 C CA . PRO B 1 59 ? 14.344 -6.199 -14.688 1 98.69 59 PRO B CA 1
ATOM 1996 C C . PRO B 1 59 ? 12.938 -5.875 -14.188 1 98.69 59 PRO B C 1
ATOM 1998 O O . PRO B 1 59 ? 12.523 -6.371 -13.133 1 98.69 59 PRO B O 1
ATOM 2001 N N . LEU B 1 60 ? 12.203 -5.066 -14.898 1 98.81 60 LEU B N 1
ATOM 2002 C CA . LEU B 1 60 ? 10.859 -4.715 -14.438 1 98.81 60 LEU B CA 1
ATOM 2003 C C . LEU B 1 60 ? 9.961 -5.945 -14.398 1 98.81 60 LEU B C 1
ATOM 2005 O O . LEU B 1 60 ? 9.227 -6.152 -13.43 1 98.81 60 LEU B O 1
ATOM 2009 N N . LEU B 1 61 ? 10.008 -6.738 -15.438 1 98.88 61 LEU B N 1
ATOM 2010 C CA . LEU B 1 61 ? 9.195 -7.953 -15.477 1 98.88 61 LEU B CA 1
ATOM 2011 C C . LEU B 1 61 ? 9.625 -8.93 -14.383 1 98.88 61 LEU B C 1
ATOM 2013 O O . LEU B 1 61 ? 8.797 -9.648 -13.828 1 98.88 61 LEU B O 1
ATOM 2017 N N . GLU B 1 62 ? 10.883 -8.961 -14.102 1 98.88 62 GLU B N 1
ATOM 2018 C CA . GLU B 1 62 ? 11.406 -9.805 -13.031 1 98.88 62 GLU B CA 1
ATOM 2019 C C . GLU B 1 62 ? 10.82 -9.391 -11.68 1 98.88 62 GLU B C 1
ATOM 2021 O O . GLU B 1 62 ? 10.391 -10.25 -10.906 1 98.88 62 GLU B O 1
ATOM 2026 N N . ALA B 1 63 ? 10.75 -8.094 -11.43 1 98.88 63 ALA B N 1
ATOM 2027 C CA . ALA B 1 63 ? 10.195 -7.594 -10.172 1 98.88 63 ALA B CA 1
ATOM 2028 C C . ALA B 1 63 ? 8.703 -7.902 -10.07 1 98.88 63 ALA B C 1
ATOM 2030 O O . ALA B 1 63 ? 8.234 -8.391 -9.039 1 98.88 63 ALA B O 1
ATOM 2031 N N . LEU B 1 64 ? 8.023 -7.621 -11.148 1 98.88 64 LEU B N 1
ATOM 2032 C CA . LEU B 1 64 ? 6.594 -7.91 -1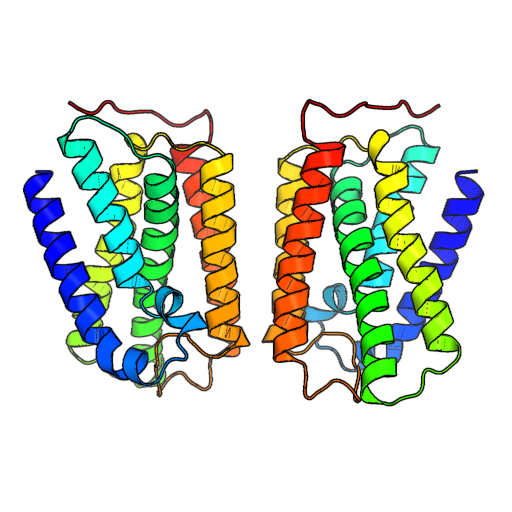1.18 1 98.88 64 LEU B CA 1
ATOM 2033 C C . LEU B 1 64 ? 6.332 -9.398 -10.969 1 98.88 64 LEU B C 1
ATOM 2035 O O . LEU B 1 64 ? 5.457 -9.773 -10.188 1 98.88 64 LEU B O 1
ATOM 2039 N N . ALA B 1 65 ? 7.133 -10.211 -11.648 1 98.81 65 ALA B N 1
ATOM 2040 C CA . ALA B 1 65 ? 6.949 -11.656 -11.562 1 98.81 65 ALA B CA 1
ATOM 2041 C C . ALA B 1 65 ? 7.207 -12.156 -10.141 1 98.81 65 ALA B C 1
ATOM 2043 O O . ALA B 1 65 ? 6.367 -12.852 -9.562 1 98.81 65 ALA B O 1
ATOM 2044 N N . LEU B 1 66 ? 8.328 -11.812 -9.578 1 98.81 66 LEU B N 1
ATOM 2045 C CA . LEU B 1 66 ? 8.68 -12.328 -8.258 1 98.81 66 LEU B CA 1
ATOM 2046 C C . LEU B 1 66 ? 7.625 -11.938 -7.227 1 98.81 66 LEU B C 1
ATOM 2048 O O . LEU B 1 66 ? 7.098 -12.789 -6.52 1 98.81 66 LEU B O 1
ATOM 2052 N N . VAL B 1 67 ? 7.219 -10.656 -7.164 1 98.94 67 VAL B N 1
ATOM 2053 C CA . VAL B 1 67 ? 6.285 -10.156 -6.16 1 98.94 67 VAL B CA 1
ATOM 2054 C C . VAL B 1 67 ? 4.922 -10.82 -6.34 1 98.94 67 VAL B C 1
ATOM 2056 O O . VAL B 1 67 ? 4.328 -11.297 -5.375 1 98.94 67 VAL B O 1
ATOM 2059 N N . THR B 1 68 ? 4.488 -10.914 -7.547 1 98.81 68 THR B N 1
ATOM 2060 C CA . THR B 1 68 ? 3.123 -11.375 -7.766 1 98.81 68 THR B CA 1
ATOM 2061 C C . THR B 1 68 ? 3.053 -12.906 -7.719 1 98.81 68 THR B C 1
ATOM 2063 O O . THR B 1 68 ? 2.047 -13.469 -7.285 1 98.81 68 THR B O 1
ATOM 2066 N N . LEU B 1 69 ? 4.098 -13.609 -8.172 1 98.88 69 LEU B N 1
ATOM 2067 C CA . LEU B 1 69 ? 4.113 -15.062 -8.039 1 98.88 69 LEU B CA 1
ATOM 2068 C C . LEU B 1 69 ? 4.004 -15.469 -6.574 1 98.88 69 LEU B C 1
ATOM 2070 O O . LEU B 1 69 ? 3.227 -16.359 -6.23 1 98.88 69 LEU B O 1
ATOM 2074 N N . VAL B 1 70 ? 4.773 -14.836 -5.773 1 98.81 70 VAL B N 1
ATOM 2075 C CA . VAL B 1 70 ? 4.758 -15.156 -4.348 1 98.81 70 VAL B CA 1
ATOM 2076 C C . VAL B 1 70 ? 3.408 -14.781 -3.746 1 98.81 70 VAL B C 1
ATOM 2078 O O . VAL B 1 70 ? 2.766 -15.602 -3.086 1 98.81 70 VAL B O 1
ATOM 2081 N N . LYS B 1 71 ? 2.945 -13.602 -3.992 1 98.75 71 LYS B N 1
ATOM 2082 C CA . LYS B 1 71 ? 1.701 -13.109 -3.414 1 98.75 71 LYS B CA 1
ATOM 2083 C C . LYS B 1 71 ? 0.522 -14 -3.797 1 98.75 71 LYS B C 1
ATOM 2085 O O . LYS B 1 71 ? -0.163 -14.539 -2.928 1 98.75 71 LYS B O 1
ATOM 2090 N N . TYR B 1 72 ? 0.317 -14.164 -5.074 1 98.25 72 TYR B N 1
ATOM 2091 C CA . TYR B 1 72 ? -0.897 -14.836 -5.527 1 98.25 72 TYR B CA 1
ATOM 2092 C C . TYR B 1 72 ? -0.776 -16.344 -5.375 1 98.25 72 TYR B C 1
ATOM 2094 O O . TYR B 1 72 ? -1.778 -17.047 -5.191 1 98.25 72 TYR B O 1
ATOM 2102 N N . GLY B 1 73 ? 0.455 -16.859 -5.453 1 98.5 73 GLY B N 1
ATOM 2103 C CA . GLY B 1 73 ? 0.645 -18.266 -5.113 1 98.5 73 GLY B CA 1
ATOM 2104 C C . GLY B 1 73 ? 0.23 -18.594 -3.689 1 98.5 73 GLY B C 1
ATOM 2105 O O . GLY B 1 73 ? -0.59 -19.484 -3.467 1 98.5 73 GLY B O 1
ATOM 2106 N N . LEU B 1 74 ? 0.753 -17.812 -2.793 1 98.75 74 LEU B N 1
ATOM 2107 C CA . LEU B 1 74 ? 0.457 -18.047 -1.385 1 98.75 74 LEU B CA 1
ATOM 2108 C C . LEU B 1 74 ? -0.988 -17.688 -1.063 1 98.75 74 LEU B C 1
ATOM 2110 O O . LEU B 1 74 ? -1.624 -18.328 -0.226 1 98.75 74 LEU B O 1
ATOM 2114 N N . TRP B 1 75 ? -1.533 -16.688 -1.656 1 98.12 75 TRP B N 1
ATOM 2115 C CA . TRP B 1 75 ? -2.918 -16.281 -1.44 1 98.12 75 TRP B CA 1
ATOM 2116 C C . TRP B 1 75 ? -3.879 -17.406 -1.784 1 98.12 75 TRP B C 1
ATOM 2118 O O . TRP B 1 75 ? -4.777 -17.734 -1.002 1 98.12 75 TRP B O 1
ATOM 2128 N N . ALA B 1 76 ? -3.699 -18.031 -2.961 1 97.06 76 ALA B N 1
ATOM 2129 C CA . ALA B 1 76 ? -4.574 -19.125 -3.396 1 97.06 76 ALA B CA 1
ATOM 2130 C C . ALA B 1 76 ? -4.469 -20.312 -2.459 1 97.06 76 ALA B C 1
ATOM 2132 O O . ALA B 1 76 ? -5.469 -20.984 -2.186 1 97.06 76 ALA B O 1
ATOM 2133 N N . VAL B 1 77 ? -3.268 -20.578 -2.025 1 98 77 VAL B N 1
ATOM 2134 C CA . VAL B 1 77 ? -3.084 -21.656 -1.059 1 98 77 VAL B CA 1
ATOM 2135 C C . VAL B 1 77 ? -3.889 -21.359 0.204 1 98 77 VAL B C 1
ATOM 2137 O O . VAL B 1 77 ? -4.68 -22.188 0.653 1 98 77 VAL B O 1
ATOM 2140 N N . ALA B 1 78 ? -3.771 -20.203 0.754 1 97.44 78 ALA B N 1
ATOM 2141 C CA . ALA B 1 78 ? -4.477 -19.797 1.971 1 97.44 78 ALA B CA 1
ATOM 2142 C C . ALA B 1 78 ? -5.988 -19.844 1.767 1 97.44 78 ALA B C 1
ATOM 2144 O O . ALA B 1 78 ? -6.727 -20.312 2.635 1 97.44 78 ALA B O 1
ATOM 2145 N N . MET B 1 79 ? -6.48 -19.391 0.62 1 96.25 79 MET B N 1
ATOM 2146 C CA . MET B 1 79 ? -7.914 -19.328 0.345 1 96.25 79 MET B CA 1
ATOM 2147 C C . MET B 1 79 ? -8.508 -20.734 0.286 1 96.25 79 MET B C 1
ATOM 2149 O O . MET B 1 79 ? -9.602 -20.984 0.803 1 96.25 79 MET B O 1
ATOM 2153 N N . ASN B 1 80 ? -7.785 -21.625 -0.397 1 96.31 80 ASN B N 1
ATOM 2154 C CA . ASN B 1 80 ? -8.312 -22.984 -0.502 1 96.31 80 ASN B CA 1
ATOM 2155 C C . ASN B 1 80 ? -8.312 -23.688 0.849 1 96.31 80 ASN B C 1
ATOM 2157 O O . ASN B 1 80 ? -9.219 -24.469 1.152 1 96.31 80 ASN B O 1
ATOM 2161 N N . PHE B 1 81 ? -7.305 -23.406 1.69 1 97.06 81 PHE B N 1
ATOM 2162 C CA . PHE B 1 81 ? -7.336 -23.938 3.047 1 97.06 81 PHE B CA 1
ATOM 2163 C C . PHE B 1 81 ? -8.477 -23.328 3.846 1 97.06 81 PHE B C 1
ATOM 2165 O O . PHE B 1 81 ? -9.109 -24 4.656 1 97.06 81 PHE B O 1
ATOM 2172 N N . LEU B 1 82 ? -8.758 -22.047 3.639 1 95.69 82 LEU B N 1
ATOM 2173 C CA . LEU B 1 82 ? -9.875 -21.391 4.312 1 95.69 82 LEU B CA 1
ATOM 2174 C C . LEU B 1 82 ? -11.203 -22 3.879 1 95.69 82 LEU B C 1
ATOM 2176 O O . LEU B 1 82 ? -12.094 -22.219 4.707 1 95.69 82 LEU B O 1
ATOM 2180 N N . VAL B 1 83 ? -11.328 -22.297 2.584 1 95.06 83 VAL B N 1
ATOM 2181 C CA . VAL B 1 83 ? -12.531 -22.953 2.088 1 95.06 83 VAL B CA 1
ATOM 2182 C C . VAL B 1 83 ? -12.719 -24.297 2.807 1 95.06 83 VAL B C 1
ATOM 2184 O O . VAL B 1 83 ? -13.812 -24.609 3.27 1 95.06 83 VAL B O 1
ATOM 2187 N N . LEU B 1 84 ? -11.633 -25.031 2.885 1 95.44 84 LEU B N 1
ATOM 2188 C CA . LEU B 1 84 ? -11.68 -26.312 3.572 1 95.44 84 LEU B CA 1
ATOM 2189 C C . LEU B 1 84 ? -12.086 -26.141 5.031 1 95.44 84 LEU B C 1
ATOM 2191 O O . LEU B 1 84 ? -12.914 -26.891 5.547 1 95.44 84 LEU B O 1
ATOM 2195 N N . ALA B 1 85 ? -11.602 -25.141 5.711 1 95.25 85 ALA B N 1
ATOM 2196 C CA . ALA B 1 85 ? -11.883 -24.891 7.125 1 95.25 85 ALA B CA 1
ATOM 2197 C C . ALA B 1 85 ? -13.328 -24.469 7.328 1 95.25 85 ALA B C 1
ATOM 2199 O O . ALA B 1 85 ? -13.969 -24.859 8.305 1 95.25 85 ALA B O 1
ATOM 2200 N N . VAL B 1 86 ? -13.867 -23.688 6.418 1 93.62 86 VAL B N 1
ATOM 2201 C CA . VAL B 1 86 ? -15.188 -23.094 6.57 1 93.62 86 VAL B CA 1
ATOM 2202 C C . VAL B 1 86 ? -16.266 -24.094 6.129 1 93.62 86 VAL B C 1
ATOM 2204 O O . VAL B 1 86 ? -17.312 -24.219 6.77 1 93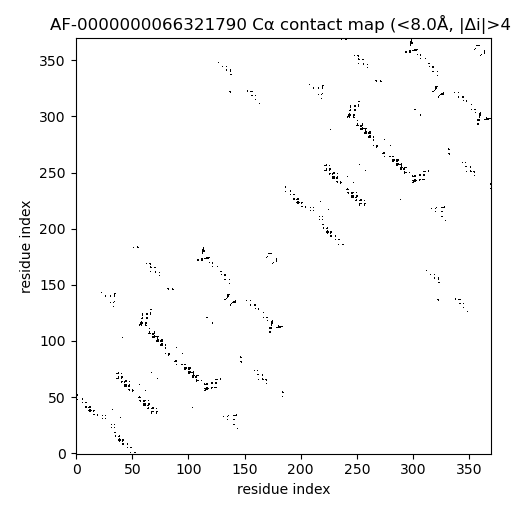.62 86 VAL B O 1
ATOM 2207 N N . THR B 1 87 ? -15.961 -24.844 5.098 1 93.88 87 THR B N 1
ATOM 2208 C CA . THR B 1 87 ? -17 -25.688 4.52 1 93.88 87 THR B CA 1
ATOM 2209 C C . THR B 1 87 ? -16.828 -27.141 4.969 1 93.88 87 THR B C 1
ATOM 2211 O O . THR B 1 87 ? -17.766 -27.938 4.875 1 93.88 87 THR B O 1
ATOM 2214 N N . GLY B 1 88 ? -15.617 -27.516 5.379 1 95.19 88 GLY B N 1
ATOM 2215 C CA . GLY B 1 88 ? -15.336 -28.875 5.789 1 95.19 88 GLY B CA 1
ATOM 2216 C C . GLY B 1 88 ? -14.977 -29.797 4.629 1 95.19 88 GLY B C 1
ATOM 2217 O O . GLY B 1 88 ? -14.711 -30.984 4.824 1 95.19 88 GLY B O 1
ATOM 2218 N N . ASP B 1 89 ? -15 -29.266 3.459 1 94.56 89 ASP B N 1
ATOM 2219 C CA . ASP B 1 89 ? -14.719 -30.047 2.266 1 94.56 89 ASP B CA 1
ATOM 2220 C C . ASP B 1 89 ? -13.977 -29.219 1.22 1 94.56 89 ASP B C 1
ATOM 2222 O O . ASP B 1 89 ? -14.094 -27.984 1.204 1 94.56 89 ASP B O 1
ATOM 2226 N N . LEU B 1 90 ? -13.164 -29.859 0.445 1 93.75 90 LEU B N 1
ATOM 2227 C CA . LEU B 1 90 ? -12.43 -29.25 -0.658 1 93.75 90 LEU B CA 1
ATOM 2228 C C . LEU B 1 90 ? -12.391 -30.188 -1.866 1 93.75 90 LEU B C 1
ATOM 2230 O O . LEU B 1 90 ? -11.852 -31.281 -1.788 1 93.75 90 LEU B O 1
ATOM 2234 N N . PRO B 1 91 ? -13.055 -29.781 -2.945 1 93.25 91 PRO B N 1
ATOM 2235 C CA . PRO B 1 91 ? -12.977 -30.594 -4.152 1 93.25 91 PRO B CA 1
ATOM 2236 C C . PRO B 1 91 ? -11.539 -30.781 -4.648 1 93.25 91 PRO B C 1
ATOM 2238 O O . PRO B 1 91 ? -10.641 -30.047 -4.238 1 93.25 91 PRO B O 1
ATOM 2241 N N . TRP B 1 92 ? -11.336 -31.75 -5.461 1 94.94 92 TRP B N 1
ATOM 2242 C CA . TRP B 1 92 ? -10 -32.094 -5.945 1 94.94 92 TRP B CA 1
ATOM 2243 C C . TRP B 1 92 ? -9.336 -30.891 -6.621 1 94.94 92 TRP B C 1
ATOM 2245 O O . TRP B 1 92 ? -8.117 -30.734 -6.539 1 94.94 92 TRP B O 1
ATOM 2255 N N . GLU B 1 93 ? -10.133 -30.047 -7.324 1 91.31 93 GLU B N 1
ATOM 2256 C CA . GLU B 1 93 ? -9.609 -28.844 -7.973 1 91.31 93 GLU B CA 1
ATOM 2257 C C . GLU B 1 93 ? -8.922 -27.922 -6.965 1 91.31 93 GLU B C 1
ATOM 2259 O O . GLU B 1 93 ? -7.941 -27.25 -7.289 1 91.31 93 GLU B O 1
ATOM 2264 N N . GLY B 1 94 ? -9.484 -27.906 -5.797 1 93.5 94 GLY B N 1
ATOM 2265 C CA . GLY B 1 94 ? -8.883 -27.094 -4.75 1 93.5 94 GLY B CA 1
ATOM 2266 C C . GLY B 1 94 ? -7.484 -27.547 -4.375 1 93.5 94 GLY B C 1
ATOM 2267 O O . GLY B 1 94 ? -6.586 -26.734 -4.188 1 93.5 94 GLY B O 1
ATOM 2268 N N . TYR B 1 95 ? -7.258 -28.828 -4.262 1 96.38 95 TYR B N 1
ATOM 2269 C CA . TYR B 1 95 ? -5.941 -29.375 -3.949 1 96.38 95 TYR B CA 1
ATOM 2270 C C . TYR B 1 95 ? -4.969 -29.141 -5.098 1 96.38 95 TYR B C 1
ATOM 2272 O O . TYR B 1 95 ? -3.789 -28.859 -4.871 1 96.38 95 TYR B O 1
ATOM 2280 N N . MET B 1 96 ? -5.488 -29.328 -6.297 1 95.25 96 MET B N 1
ATOM 2281 C CA . MET B 1 96 ? -4.676 -29.031 -7.469 1 95.25 96 MET B CA 1
ATOM 2282 C C . MET B 1 96 ? -4.223 -27.578 -7.453 1 95.25 96 MET B C 1
ATOM 2284 O O . MET B 1 96 ? -3.064 -27.266 -7.754 1 95.25 96 MET B O 1
ATOM 2288 N N . LEU B 1 97 ? -5.125 -26.672 -7.066 1 94.5 97 LEU B N 1
ATOM 2289 C CA . LEU B 1 97 ? -4.809 -25.25 -6.984 1 94.5 97 LEU B CA 1
ATOM 2290 C C . LEU B 1 97 ? -3.775 -24.984 -5.895 1 94.5 97 LEU B C 1
ATOM 2292 O O . LEU B 1 97 ? -2.848 -24.203 -6.086 1 94.5 97 LEU B O 1
ATOM 2296 N N . ILE B 1 98 ? -3.936 -25.641 -4.828 1 97.75 98 ILE B N 1
ATOM 2297 C CA . ILE B 1 98 ? -2.975 -25.5 -3.74 1 97.75 98 ILE B CA 1
ATOM 2298 C C . ILE B 1 98 ? -1.577 -25.875 -4.23 1 97.75 98 ILE B C 1
ATOM 2300 O O . ILE B 1 98 ? -0.629 -25.094 -4.074 1 97.75 98 ILE B O 1
ATOM 2304 N N . ALA B 1 99 ? -1.455 -27.016 -4.852 1 97.75 99 ALA B N 1
ATOM 2305 C CA . ALA B 1 99 ? -0.155 -27.516 -5.297 1 97.75 99 ALA B CA 1
ATOM 2306 C C . ALA B 1 99 ? 0.431 -26.609 -6.383 1 97.75 99 ALA B C 1
ATOM 2308 O O . ALA B 1 99 ? 1.6 -26.219 -6.312 1 97.75 99 ALA B O 1
ATOM 2309 N N . SER B 1 100 ? -0.34 -26.297 -7.387 1 97.44 100 SER B N 1
ATOM 2310 C CA . SER B 1 100 ? 0.148 -25.516 -8.516 1 97.44 100 SER B CA 1
ATOM 2311 C C . SER B 1 100 ? 0.504 -24.094 -8.094 1 97.44 100 SER B C 1
ATOM 2313 O O . SER B 1 100 ? 1.52 -23.547 -8.523 1 97.44 100 SER B O 1
ATOM 2315 N N . HIS B 1 101 ? -0.262 -23.5 -7.238 1 98.25 101 HIS B N 1
ATOM 2316 C CA . HIS B 1 101 ? -0.008 -22.141 -6.801 1 98.25 101 HIS B CA 1
ATOM 2317 C C . HIS B 1 101 ? 1.172 -22.078 -5.832 1 98.25 101 HIS B C 1
ATOM 2319 O O . HIS B 1 101 ? 1.94 -21.109 -5.844 1 98.25 101 HIS B O 1
ATOM 2325 N N . PHE B 1 102 ? 1.229 -23.094 -5.043 1 98.56 102 PHE B N 1
ATOM 2326 C CA . PHE B 1 102 ? 2.428 -23.156 -4.215 1 98.56 102 PHE B CA 1
ATOM 2327 C C . PHE B 1 102 ? 3.68 -23.234 -5.082 1 98.56 102 PHE B C 1
ATOM 2329 O O . PHE B 1 102 ? 4.676 -22.562 -4.805 1 98.56 102 PHE B O 1
ATOM 2336 N N . ALA B 1 103 ? 3.607 -24.031 -6.074 1 97.75 103 ALA B N 1
ATOM 2337 C CA . ALA B 1 103 ? 4.727 -24.156 -7 1 97.75 103 ALA B CA 1
ATOM 2338 C C . ALA B 1 103 ? 5.043 -22.812 -7.66 1 97.75 103 ALA B C 1
ATOM 2340 O O . ALA B 1 103 ? 6.207 -22.484 -7.902 1 97.75 103 ALA B O 1
ATOM 2341 N N . MET B 1 104 ? 4.055 -22.016 -7.934 1 97.12 104 MET B N 1
ATOM 2342 C CA . MET B 1 104 ? 4.258 -20.672 -8.492 1 97.12 104 MET B CA 1
ATOM 2343 C C . MET B 1 104 ? 5.105 -19.828 -7.559 1 97.12 104 MET B C 1
ATOM 2345 O O . MET B 1 104 ? 6.055 -19.172 -7.996 1 97.12 104 MET B O 1
ATOM 2349 N N . ALA B 1 105 ? 4.711 -19.844 -6.328 1 98.38 105 ALA B N 1
ATOM 2350 C CA . ALA B 1 105 ? 5.453 -19.062 -5.34 1 98.38 105 ALA B CA 1
ATOM 2351 C C . ALA B 1 105 ? 6.902 -19.531 -5.246 1 98.38 105 ALA B C 1
ATOM 2353 O O . ALA B 1 105 ? 7.828 -18.719 -5.227 1 98.38 105 ALA B O 1
ATOM 2354 N N . VAL B 1 106 ? 7.117 -20.797 -5.23 1 98.44 106 VAL B N 1
ATOM 2355 C CA . VAL B 1 106 ? 8.445 -21.391 -5.117 1 98.44 106 VAL B CA 1
ATOM 2356 C C . VAL B 1 106 ? 9.289 -21 -6.324 1 98.44 106 VAL B C 1
ATOM 2358 O O . VAL B 1 106 ? 10.469 -20.656 -6.188 1 98.44 106 VAL B O 1
ATOM 2361 N N . GLN B 1 107 ? 8.672 -21.062 -7.508 1 97.69 107 GLN B N 1
ATOM 2362 C CA . GLN B 1 107 ? 9.398 -20.703 -8.727 1 97.69 107 GLN B CA 1
ATOM 2363 C C . GLN B 1 107 ? 9.906 -19.266 -8.648 1 97.69 107 GLN B C 1
ATOM 2365 O O . GLN B 1 107 ? 11.031 -18.969 -9.062 1 97.69 107 GLN B O 1
ATOM 2370 N N . GLY B 1 108 ? 9.055 -18.359 -8.188 1 97.56 108 GLY B N 1
ATOM 2371 C CA . GLY B 1 108 ? 9.492 -16.984 -8.023 1 97.56 108 GLY B CA 1
ATOM 2372 C C . GLY B 1 108 ? 10.742 -16.859 -7.172 1 97.56 108 GLY B C 1
ATOM 2373 O O . GLY B 1 108 ? 11.68 -16.156 -7.551 1 97.56 108 GLY B O 1
ATOM 2374 N N . VAL B 1 109 ? 10.812 -17.562 -6.129 1 98.12 109 VAL B N 1
ATOM 2375 C CA . VAL B 1 109 ? 11.93 -17.484 -5.188 1 98.12 109 VAL B CA 1
ATOM 2376 C C . VAL B 1 109 ? 13.133 -18.219 -5.758 1 98.12 109 VAL B C 1
ATOM 2378 O O . VAL B 1 109 ? 14.266 -17.719 -5.684 1 98.12 109 VAL B O 1
ATOM 2381 N N . LEU B 1 110 ? 12.914 -19.359 -6.344 1 97.06 110 LEU B N 1
ATOM 2382 C CA . LEU B 1 110 ? 13.984 -20.219 -6.855 1 97.06 110 LEU B CA 1
ATOM 2383 C C . LEU B 1 110 ? 14.789 -19.516 -7.934 1 97.06 110 LEU B C 1
ATOM 2385 O O . LEU B 1 110 ? 16 -19.703 -8.039 1 97.06 110 LEU B O 1
ATOM 2389 N N . TYR B 1 111 ? 14.18 -18.703 -8.703 1 97.56 111 TYR B N 1
ATOM 2390 C CA . TYR B 1 111 ? 14.852 -18.062 -9.82 1 97.56 111 TYR B CA 1
ATOM 2391 C C . TYR B 1 111 ? 15.367 -16.672 -9.43 1 97.56 111 TYR B C 1
ATOM 2393 O O . TYR B 1 111 ? 16.031 -16.016 -10.227 1 97.56 111 TYR B O 1
ATOM 2401 N N . SER B 1 112 ? 15.164 -16.25 -8.219 1 97.56 112 SER B N 1
ATOM 2402 C CA . SER B 1 112 ? 15.484 -14.891 -7.789 1 97.56 112 SER B CA 1
ATOM 2403 C C . SER B 1 112 ? 16.984 -14.617 -7.875 1 97.56 112 SER B C 1
ATOM 2405 O O . SER B 1 112 ? 17.391 -13.484 -8.125 1 97.56 112 SER B O 1
ATOM 2407 N N . PRO B 1 113 ? 17.875 -15.633 -7.73 1 97.31 113 PRO B N 1
ATOM 2408 C CA . PRO B 1 113 ? 19.312 -15.336 -7.855 1 97.31 113 PRO B CA 1
ATOM 2409 C C . PRO B 1 113 ? 19.688 -14.875 -9.258 1 97.31 113 PRO B C 1
ATOM 2411 O O . PRO B 1 113 ? 20.781 -14.312 -9.453 1 97.31 113 PRO B O 1
ATOM 2414 N N . TYR B 1 114 ? 18.828 -15.086 -10.219 1 97.44 114 TYR B N 1
ATOM 2415 C CA . TYR B 1 114 ? 19.125 -14.688 -11.586 1 97.44 114 TYR B CA 1
ATOM 2416 C C . TYR B 1 114 ? 18.516 -13.328 -11.906 1 97.44 114 TYR B C 1
ATOM 2418 O O . TYR B 1 114 ? 18.766 -12.766 -12.977 1 97.44 114 TYR B O 1
ATOM 2426 N N . PHE B 1 115 ? 17.703 -12.82 -11.031 1 98.19 115 PHE B N 1
ATOM 2427 C CA . PHE B 1 115 ? 17.031 -11.555 -11.273 1 98.19 115 PHE B CA 1
ATOM 2428 C C . PHE B 1 115 ? 17.984 -10.383 -11.07 1 98.19 115 PHE B C 1
ATOM 2430 O O . PHE B 1 115 ? 18.922 -10.469 -10.281 1 98.19 115 PHE B O 1
ATOM 2437 N N . ARG B 1 116 ? 17.734 -9.266 -11.82 1 97.62 116 ARG B N 1
ATOM 2438 C CA . ARG B 1 116 ? 18.656 -8.133 -11.82 1 97.62 116 ARG B CA 1
ATOM 2439 C C . ARG B 1 116 ? 17.906 -6.82 -11.609 1 97.62 116 ARG B C 1
ATOM 2441 O O . ARG B 1 116 ? 18.406 -5.75 -11.945 1 97.62 116 ARG B O 1
ATOM 2448 N N . PHE B 1 117 ? 16.688 -6.816 -11.094 1 98 117 PHE B N 1
ATOM 2449 C CA . PHE B 1 117 ? 15.93 -5.578 -10.945 1 98 117 PHE B CA 1
ATOM 2450 C C . PHE B 1 117 ? 16.469 -4.762 -9.773 1 98 117 PHE B C 1
ATOM 2452 O O . PHE B 1 117 ? 17.062 -5.312 -8.844 1 98 117 PHE B O 1
ATOM 2459 N N . SER B 1 118 ? 16.266 -3.451 -9.875 1 96.94 118 SER B N 1
ATOM 2460 C CA . SER B 1 118 ? 16.688 -2.48 -8.875 1 96.94 118 SER B CA 1
ATOM 2461 C C . SER B 1 118 ? 15.508 -1.991 -8.047 1 96.94 118 SER B C 1
ATOM 2463 O O . SER B 1 118 ? 14.383 -2.477 -8.211 1 96.94 118 SER B O 1
ATOM 2465 N N . PHE B 1 119 ? 15.789 -1.037 -7.195 1 95.12 119 PHE B N 1
ATOM 2466 C CA . PHE B 1 119 ? 14.781 -0.502 -6.281 1 95.12 119 PHE B CA 1
ATOM 2467 C C . PHE B 1 119 ? 13.633 0.131 -7.055 1 95.12 119 PHE B C 1
ATOM 2469 O O . PHE B 1 119 ? 12.469 0.014 -6.656 1 95.12 119 PHE B O 1
ATOM 2476 N N . TRP B 1 120 ? 13.938 0.734 -8.141 1 96.25 120 TRP B N 1
ATOM 2477 C CA . TRP B 1 120 ? 12.898 1.441 -8.891 1 96.25 120 TRP B CA 1
ATOM 2478 C C . TRP B 1 120 ? 11.93 0.459 -9.539 1 96.25 120 TRP B C 1
ATOM 2480 O O . TRP B 1 120 ? 10.727 0.718 -9.609 1 96.25 120 TRP B O 1
ATOM 2490 N N . HIS B 1 121 ? 12.422 -0.635 -10.047 1 98.62 121 HIS B N 1
ATOM 2491 C CA . HIS B 1 121 ? 11.562 -1.68 -10.586 1 98.62 121 HIS B CA 1
ATOM 2492 C C . HIS B 1 121 ? 10.656 -2.258 -9.508 1 98.62 121 HIS B C 1
ATOM 2494 O O . HIS B 1 121 ? 9.469 -2.486 -9.75 1 98.62 121 HIS B O 1
ATOM 2500 N N . LEU B 1 122 ? 11.266 -2.441 -8.344 1 98.5 122 LEU B N 1
ATOM 2501 C CA . LEU B 1 122 ? 10.5 -2.986 -7.227 1 98.5 122 LEU B CA 1
ATOM 2502 C C . LEU B 1 122 ? 9.414 -2.006 -6.781 1 98.5 122 LEU B C 1
ATOM 2504 O O . LEU B 1 122 ? 8.312 -2.418 -6.414 1 98.5 122 LEU B O 1
ATOM 2508 N N . ALA B 1 123 ? 9.742 -0.698 -6.773 1 98 123 ALA B N 1
ATOM 2509 C CA . ALA B 1 123 ? 8.758 0.319 -6.414 1 98 123 ALA B CA 1
ATOM 2510 C C . ALA B 1 123 ? 7.547 0.272 -7.348 1 98 123 ALA B C 1
ATOM 2512 O O . ALA B 1 123 ? 6.402 0.364 -6.895 1 98 123 ALA B O 1
ATOM 2513 N N . ILE B 1 124 ? 7.781 0.111 -8.586 1 98.56 124 ILE B N 1
ATOM 2514 C CA . ILE B 1 124 ? 6.707 0.017 -9.562 1 98.56 124 ILE B CA 1
ATOM 2515 C C . ILE B 1 124 ? 5.879 -1.242 -9.305 1 98.56 124 ILE B C 1
ATOM 2517 O O . ILE B 1 124 ? 4.648 -1.196 -9.312 1 98.56 124 ILE B O 1
ATOM 2521 N N . ALA B 1 125 ? 6.551 -2.35 -9.078 1 98.81 125 ALA B N 1
ATOM 2522 C CA . ALA B 1 125 ? 5.863 -3.602 -8.773 1 98.81 125 ALA B CA 1
ATOM 2523 C C . ALA B 1 125 ? 5.039 -3.473 -7.492 1 98.81 125 ALA B C 1
ATOM 2525 O O . ALA B 1 125 ? 3.947 -4.039 -7.391 1 98.81 125 ALA B O 1
ATOM 2526 N N . ALA B 1 126 ? 5.598 -2.736 -6.539 1 98.81 126 ALA B N 1
ATOM 2527 C CA . ALA B 1 126 ? 4.887 -2.516 -5.285 1 98.81 126 ALA B CA 1
ATOM 2528 C C . ALA B 1 126 ? 3.598 -1.734 -5.516 1 98.81 126 ALA B C 1
ATOM 2530 O O . ALA B 1 126 ? 2.541 -2.105 -5 1 98.81 126 ALA B O 1
ATOM 2531 N N . VAL B 1 127 ? 3.676 -0.682 -6.27 1 98.69 127 VAL B N 1
ATOM 2532 C CA . VAL B 1 127 ? 2.492 0.121 -6.555 1 98.69 127 VAL B CA 1
ATOM 2533 C C . VAL B 1 127 ? 1.468 -0.721 -7.316 1 98.69 127 VAL B C 1
ATOM 2535 O O . VAL B 1 127 ? 0.271 -0.667 -7.02 1 98.69 127 VAL B O 1
ATOM 2538 N N . TRP B 1 128 ? 1.936 -1.499 -8.297 1 98.38 128 TRP B N 1
ATOM 2539 C CA . TRP B 1 128 ? 1.054 -2.393 -9.047 1 98.38 128 TRP B CA 1
ATOM 2540 C C . TRP B 1 128 ? 0.318 -3.34 -8.102 1 98.38 128 TRP B C 1
ATOM 2542 O O . TRP B 1 128 ? -0.908 -3.461 -8.172 1 98.38 128 TRP B O 1
ATOM 2552 N N . THR B 1 129 ? 1.056 -3.961 -7.23 1 98.56 129 THR B N 1
ATOM 2553 C CA . THR B 1 129 ? 0.538 -5.008 -6.359 1 98.56 129 THR B CA 1
ATOM 2554 C C . THR B 1 129 ? -0.423 -4.426 -5.324 1 98.56 129 THR B C 1
ATOM 2556 O O . THR B 1 129 ? -1.502 -4.977 -5.094 1 98.56 129 THR B O 1
ATOM 2559 N N . LEU B 1 130 ? -0.039 -3.334 -4.723 1 98.69 130 LEU B N 1
ATOM 2560 C CA . LEU B 1 130 ? -0.889 -2.705 -3.719 1 98.69 130 LEU B CA 1
ATOM 2561 C C . LEU B 1 130 ? -2.119 -2.076 -4.363 1 98.69 130 LEU B C 1
ATOM 2563 O O . LEU B 1 130 ? -3.203 -2.074 -3.773 1 98.69 130 LEU B O 1
ATOM 2567 N N . HIS B 1 131 ? -1.948 -1.514 -5.551 1 98.56 131 HIS B N 1
ATOM 2568 C CA . HIS B 1 131 ? -3.1 -1.019 -6.297 1 98.56 131 HIS B CA 1
ATOM 2569 C C . HIS B 1 131 ? -4.082 -2.145 -6.605 1 98.56 131 HIS B C 1
ATOM 2571 O O . HIS B 1 131 ? -5.297 -1.953 -6.523 1 98.56 131 HIS B O 1
ATOM 2577 N N . ASN B 1 132 ? -3.551 -3.27 -6.949 1 98.25 132 ASN B N 1
ATOM 2578 C CA . ASN B 1 132 ? -4.402 -4.434 -7.172 1 98.25 132 ASN B CA 1
ATOM 2579 C C . ASN B 1 132 ? -5.211 -4.785 -5.926 1 98.25 132 ASN B C 1
ATOM 2581 O O . ASN B 1 132 ? -6.387 -5.141 -6.023 1 98.25 132 ASN B O 1
ATOM 2585 N N . ASP B 1 133 ? -4.582 -4.723 -4.734 1 98.06 133 ASP B N 1
ATOM 2586 C CA . ASP B 1 133 ? -5.312 -4.945 -3.492 1 98.06 133 ASP B CA 1
ATOM 2587 C C . ASP B 1 133 ? -6.5 -3.986 -3.375 1 98.06 133 ASP B C 1
ATOM 2589 O O . ASP B 1 133 ? -7.594 -4.391 -2.977 1 98.06 133 ASP B O 1
ATOM 2593 N N . VAL B 1 134 ? -6.23 -2.742 -3.688 1 97.5 134 VAL B N 1
ATOM 2594 C CA . VAL B 1 134 ? -7.266 -1.716 -3.598 1 97.5 134 VAL B CA 1
ATOM 2595 C C . VAL B 1 134 ? -8.414 -2.059 -4.539 1 97.5 134 VAL B C 1
ATOM 2597 O O . VAL B 1 134 ? -9.586 -2.021 -4.137 1 97.5 134 VAL B O 1
ATOM 2600 N N . ILE B 1 135 ? -8.117 -2.42 -5.73 1 97.19 135 ILE B N 1
ATOM 2601 C CA . ILE B 1 135 ? -9.141 -2.764 -6.707 1 97.19 135 ILE B CA 1
ATOM 2602 C C . ILE B 1 135 ? -9.93 -3.979 -6.227 1 97.19 135 ILE B C 1
ATOM 2604 O O . ILE B 1 135 ? -11.164 -3.992 -6.289 1 97.19 135 ILE B O 1
ATOM 2608 N N . ASP B 1 136 ? -9.25 -4.973 -5.703 1 96.5 136 ASP B N 1
ATOM 2609 C CA . ASP B 1 136 ? -9.875 -6.219 -5.266 1 96.5 136 ASP B CA 1
ATOM 2610 C C . ASP B 1 136 ? -10.844 -5.973 -4.113 1 96.5 136 ASP B C 1
ATOM 2612 O O . ASP B 1 136 ? -11.961 -6.488 -4.117 1 96.5 136 ASP B O 1
ATOM 2616 N N . TYR B 1 137 ? -10.422 -5.141 -3.176 1 95.38 137 TYR B N 1
ATOM 2617 C CA . TYR B 1 137 ? -11.172 -5.168 -1.926 1 95.38 137 TYR B CA 1
ATOM 2618 C C . TYR B 1 137 ? -11.969 -3.879 -1.736 1 95.38 137 TYR B C 1
ATOM 2620 O O . TYR B 1 137 ? -12.883 -3.82 -0.911 1 95.38 137 TYR B O 1
ATOM 2628 N N . LEU B 1 138 ? -11.594 -2.844 -2.492 1 94.25 138 LEU B N 1
ATOM 2629 C CA . LEU B 1 138 ? -12.391 -1.619 -2.477 1 94.25 138 LEU B CA 1
ATOM 2630 C C . LEU B 1 138 ? -13.5 -1.68 -3.52 1 94.25 138 LEU B C 1
ATOM 2632 O O . LEU B 1 138 ? -14.609 -1.189 -3.283 1 94.25 138 LEU B O 1
ATOM 2636 N N . PHE B 1 139 ? -13.219 -2.346 -4.633 1 94.44 139 PHE B N 1
ATOM 2637 C CA . PHE B 1 139 ? -14.172 -2.418 -5.734 1 94.44 139 PHE B CA 1
ATOM 2638 C C . PHE B 1 139 ? -14.742 -3.824 -5.863 1 94.44 139 PHE B C 1
ATOM 2640 O O . PHE B 1 139 ? -15.492 -4.113 -6.801 1 94.44 139 PHE B O 1
ATOM 2647 N N . ASP B 1 140 ? -14.359 -4.746 -5 1 92.12 140 ASP B N 1
ATOM 2648 C CA . ASP B 1 140 ? -14.875 -6.109 -4.938 1 92.12 140 ASP B CA 1
ATOM 2649 C C . ASP B 1 140 ? -14.547 -6.879 -6.215 1 92.12 140 ASP B C 1
ATOM 2651 O O . ASP B 1 140 ? -15.43 -7.492 -6.824 1 92.12 140 ASP B O 1
ATOM 2655 N N . MET B 1 141 ? -13.297 -6.828 -6.645 1 93.56 141 MET B N 1
ATOM 2656 C CA . MET B 1 141 ? -12.875 -7.477 -7.883 1 93.56 141 MET B CA 1
ATOM 2657 C C . MET B 1 141 ? -12.055 -8.734 -7.59 1 93.56 141 MET B C 1
ATOM 2659 O O . MET B 1 141 ? -11.516 -9.352 -8.508 1 93.56 141 MET B O 1
ATOM 2663 N N . MET B 1 142 ? -11.938 -9.078 -6.297 1 90.12 142 MET B N 1
ATOM 2664 C CA . MET B 1 142 ? -11.172 -10.273 -5.977 1 90.12 142 MET B CA 1
ATOM 2665 C C . MET B 1 142 ? -11.836 -11.516 -6.562 1 90.12 142 MET B C 1
ATOM 2667 O O . MET B 1 142 ? -13.023 -11.492 -6.895 1 90.12 142 MET B O 1
ATOM 2671 N N . PRO B 1 143 ? -11.008 -12.609 -6.684 1 87.25 143 PRO B N 1
ATOM 2672 C CA . PRO B 1 143 ? -11.609 -13.844 -7.184 1 87.25 143 PRO B CA 1
ATOM 2673 C C . PRO B 1 143 ? -12.844 -14.258 -6.387 1 87.25 143 PRO B C 1
ATOM 2675 O O . PRO B 1 143 ? -12.883 -14.102 -5.164 1 87.25 143 PRO B O 1
ATOM 2678 N N . GLN B 1 144 ? -13.773 -14.75 -7.066 1 80.38 144 GLN B N 1
ATOM 2679 C CA . GLN B 1 144 ? -15.062 -15.016 -6.449 1 80.38 144 GLN B CA 1
ATOM 2680 C C . GLN B 1 144 ? -15.062 -16.359 -5.723 1 80.38 144 GLN B C 1
ATOM 2682 O O . GLN B 1 144 ? -14.867 -17.406 -6.34 1 80.38 144 GLN B O 1
ATOM 2687 N N . TYR B 1 145 ? -15.086 -16.281 -4.434 1 77.94 145 TYR B N 1
ATOM 2688 C CA . TYR B 1 145 ? -15.359 -17.375 -3.514 1 77.94 145 TYR B CA 1
ATOM 2689 C C . TYR B 1 145 ? -16.656 -17.141 -2.75 1 77.94 145 TYR B C 1
ATOM 2691 O O . TYR B 1 145 ? -16.656 -16.469 -1.717 1 77.94 145 TYR B O 1
ATOM 2699 N N . SER B 1 146 ? -17.672 -17.688 -3.309 1 78 146 SER B N 1
ATOM 2700 C CA . SER B 1 146 ? -18.984 -17.406 -2.715 1 78 146 SER B CA 1
ATOM 2701 C C . SER B 1 146 ? -19.031 -17.844 -1.257 1 78 146 SER B C 1
ATOM 2703 O O . SER B 1 146 ? -19.641 -17.172 -0.419 1 78 146 SER B O 1
ATOM 2705 N N . MET B 1 147 ? -18.281 -18.859 -0.924 1 82.62 147 MET B N 1
ATOM 2706 C CA . MET B 1 147 ? -18.344 -19.438 0.421 1 82.62 147 MET B CA 1
ATOM 2707 C C . MET B 1 147 ? -17.516 -18.609 1.4 1 82.62 147 MET B C 1
ATOM 2709 O O . MET B 1 147 ? -17.594 -18.812 2.611 1 82.62 147 MET B O 1
ATOM 2713 N N . LEU B 1 148 ? -16.781 -17.625 0.896 1 83.88 148 LEU B N 1
ATOM 2714 C CA . LEU B 1 148 ? -15.914 -16.844 1.767 1 83.88 148 LEU B CA 1
ATOM 2715 C C . LEU B 1 148 ? -16.406 -15.398 1.859 1 83.88 148 LEU B C 1
ATOM 2717 O O . LEU B 1 148 ? -15.672 -14.531 2.336 1 83.88 148 LEU B O 1
ATOM 2721 N N . SER B 1 149 ? -17.578 -15.078 1.469 1 85.31 149 SER B N 1
ATOM 2722 C CA . SER B 1 149 ? -18.094 -13.711 1.41 1 85.31 149 SER B CA 1
ATOM 2723 C C . SER B 1 149 ? -18.109 -13.07 2.793 1 85.31 149 SER B C 1
ATOM 2725 O O . SER B 1 149 ? -17.891 -11.867 2.93 1 85.31 149 SER B O 1
ATOM 2727 N N . ASP B 1 150 ? -18.281 -13.867 3.85 1 89.31 150 ASP B N 1
ATOM 2728 C CA . ASP B 1 150 ? -18.391 -13.352 5.211 1 89.31 150 ASP B CA 1
ATOM 2729 C C . ASP B 1 150 ? -17.016 -13 5.773 1 89.31 150 ASP B C 1
ATOM 2731 O O . ASP B 1 150 ? -16.922 -12.375 6.832 1 89.31 150 ASP B O 1
ATOM 2735 N N . TYR B 1 151 ? -15.992 -13.367 5.082 1 92.81 151 TYR B N 1
ATOM 2736 C CA . TYR B 1 151 ? -14.641 -13.195 5.594 1 92.81 151 TYR B CA 1
ATOM 2737 C C . TYR B 1 151 ? -13.867 -12.188 4.758 1 92.81 151 TYR B C 1
ATOM 2739 O O . TYR B 1 151 ? -12.633 -12.148 4.805 1 92.81 151 TYR B O 1
ATOM 2747 N N . MET B 1 152 ? -14.578 -11.406 4.023 1 92.19 152 MET B N 1
ATOM 2748 C CA . MET B 1 152 ? -13.961 -10.531 3.035 1 92.19 152 MET B CA 1
ATOM 2749 C C . MET B 1 152 ? -13.055 -9.508 3.707 1 92.19 152 MET B C 1
ATOM 2751 O O . MET B 1 152 ? -11.969 -9.203 3.201 1 92.19 152 MET B O 1
ATOM 2755 N N . THR B 1 153 ? -13.461 -8.969 4.836 1 94.69 153 THR B N 1
ATOM 2756 C CA . THR B 1 153 ? -12.664 -7.965 5.535 1 94.69 153 THR B CA 1
ATOM 2757 C C . THR B 1 153 ? -11.352 -8.562 6.027 1 94.69 153 THR B C 1
ATOM 2759 O O . THR B 1 153 ? -10.281 -7.992 5.809 1 94.69 153 THR B O 1
ATOM 2762 N N . GLU B 1 154 ? -11.391 -9.734 6.633 1 95.12 154 GLU B N 1
ATOM 2763 C CA . GLU B 1 154 ? -10.203 -10.414 7.141 1 95.12 154 GLU B CA 1
ATOM 2764 C C . GLU B 1 154 ? -9.281 -10.852 6 1 95.12 154 GLU B C 1
ATOM 2766 O O . GLU B 1 154 ? -8.062 -10.758 6.109 1 95.12 154 GLU B O 1
ATOM 2771 N N . ILE B 1 155 ? -9.93 -11.312 4.953 1 96.56 155 ILE B N 1
ATOM 2772 C CA . ILE B 1 155 ? -9.172 -11.734 3.779 1 96.56 155 ILE B CA 1
ATOM 2773 C C . ILE B 1 155 ? -8.438 -10.539 3.182 1 96.56 155 ILE B C 1
ATOM 2775 O O . ILE B 1 155 ? -7.25 -10.625 2.859 1 96.56 155 ILE B O 1
ATOM 2779 N N . GLY B 1 156 ? -9.18 -9.43 3.039 1 97.38 156 GLY B N 1
ATOM 2780 C CA . GLY B 1 156 ? -8.555 -8.227 2.529 1 97.38 156 GLY B CA 1
ATOM 2781 C C . GLY B 1 156 ? -7.383 -7.758 3.377 1 97.38 156 GLY B C 1
ATOM 2782 O O . GLY B 1 156 ? -6.34 -7.367 2.846 1 97.38 156 GLY B O 1
ATOM 2783 N N . TYR B 1 157 ? -7.547 -7.773 4.684 1 98 157 TYR B N 1
ATOM 2784 C CA . TYR B 1 157 ? -6.492 -7.359 5.602 1 98 157 TYR B CA 1
ATOM 2785 C C . TYR B 1 157 ? -5.277 -8.273 5.484 1 98 157 TYR B C 1
ATOM 2787 O O . TYR B 1 157 ? -4.141 -7.797 5.414 1 98 157 TYR B O 1
ATOM 2795 N N . GLY B 1 158 ? -5.52 -9.617 5.465 1 98.31 158 GLY B N 1
ATOM 2796 C CA . GLY B 1 158 ? -4.441 -10.57 5.262 1 98.31 158 GLY B CA 1
ATOM 2797 C C . GLY B 1 158 ? -3.73 -10.391 3.934 1 98.31 158 GLY B C 1
ATOM 2798 O O . GLY B 1 158 ? -2.508 -10.539 3.854 1 98.31 158 GLY B O 1
ATOM 2799 N N . THR B 1 159 ? -4.52 -10.102 2.908 1 98.31 159 THR B N 1
ATOM 2800 C CA . THR B 1 159 ? -3.969 -9.906 1.573 1 98.31 159 THR B CA 1
ATOM 2801 C C . THR B 1 159 ? -3.002 -8.727 1.559 1 98.31 159 THR B C 1
ATOM 2803 O O . THR B 1 159 ? -1.946 -8.789 0.924 1 98.31 159 THR B O 1
ATOM 2806 N N . PHE B 1 160 ? -3.352 -7.598 2.209 1 98.69 160 PHE B N 1
ATOM 2807 C CA . PHE B 1 160 ? -2.463 -6.445 2.314 1 98.69 160 PHE B CA 1
ATOM 2808 C C . PHE B 1 160 ? -1.118 -6.852 2.906 1 98.69 160 PHE B C 1
ATOM 2810 O O . PHE B 1 160 ? -0.067 -6.527 2.35 1 98.69 160 PHE B O 1
ATOM 2817 N N . TRP B 1 161 ? -1.131 -7.543 4.02 1 98.81 161 TRP B N 1
ATOM 2818 C CA . TRP B 1 161 ? 0.111 -7.926 4.684 1 98.81 161 TRP B CA 1
ATOM 2819 C C . TRP B 1 161 ? 0.891 -8.93 3.836 1 98.81 161 TRP B C 1
ATOM 2821 O O . TRP B 1 161 ? 2.125 -8.938 3.852 1 98.81 161 TRP B O 1
ATOM 2831 N N . LEU B 1 162 ? 0.174 -9.781 3.109 1 98.81 162 LEU B N 1
ATOM 2832 C CA . LEU B 1 162 ? 0.839 -10.68 2.17 1 98.81 162 LEU B CA 1
ATOM 2833 C C . LEU B 1 162 ? 1.554 -9.891 1.077 1 98.81 162 LEU B C 1
ATOM 2835 O O . LEU B 1 162 ? 2.645 -10.266 0.646 1 98.81 162 LEU B O 1
ATOM 2839 N N . SER B 1 163 ? 0.912 -8.805 0.599 1 98.88 163 SER B N 1
ATOM 2840 C CA . SER B 1 163 ? 1.562 -7.918 -0.364 1 98.88 163 SER B CA 1
ATOM 2841 C C . SER B 1 163 ? 2.832 -7.309 0.215 1 98.88 163 SER B C 1
ATOM 2843 O O . SER B 1 163 ? 3.881 -7.312 -0.433 1 98.88 163 SER B O 1
ATOM 2845 N N . ILE B 1 164 ? 2.75 -6.793 1.447 1 98.88 164 ILE B N 1
ATOM 2846 C CA . ILE B 1 164 ? 3.914 -6.203 2.102 1 98.88 164 ILE B CA 1
ATOM 2847 C C . ILE B 1 164 ? 5.012 -7.254 2.25 1 98.88 164 ILE B C 1
ATOM 2849 O O . ILE B 1 164 ? 6.184 -6.977 1.994 1 98.88 164 ILE B O 1
ATOM 2853 N N . PHE B 1 165 ? 4.648 -8.469 2.633 1 98.81 165 PHE B N 1
ATOM 2854 C CA . PHE B 1 165 ? 5.594 -9.57 2.768 1 98.81 165 PHE B CA 1
ATOM 2855 C C . PHE B 1 165 ? 6.277 -9.867 1.438 1 98.81 165 PHE B C 1
ATOM 2857 O O . PHE B 1 165 ? 7.5 -10.016 1.383 1 98.81 165 PHE B O 1
ATOM 2864 N N . SER B 1 166 ? 5.484 -9.984 0.386 1 98.88 166 SER B N 1
ATOM 2865 C CA . SER B 1 166 ? 6.016 -10.328 -0.93 1 98.88 166 SER B CA 1
ATOM 2866 C C . SER B 1 166 ? 6.984 -9.258 -1.425 1 98.88 166 SER B C 1
ATOM 2868 O O . SER B 1 166 ? 8.023 -9.578 -2.01 1 98.88 166 SER B O 1
ATOM 2870 N N . ILE B 1 167 ? 6.66 -7.98 -1.225 1 98.81 167 ILE B N 1
ATOM 2871 C CA . ILE B 1 167 ? 7.516 -6.863 -1.615 1 98.81 167 ILE B CA 1
ATOM 2872 C C . ILE B 1 167 ? 8.812 -6.902 -0.808 1 98.81 167 ILE B C 1
ATOM 2874 O O . ILE B 1 167 ? 9.898 -6.758 -1.366 1 98.81 167 ILE B O 1
ATOM 2878 N N . ALA B 1 168 ? 8.719 -7.113 0.502 1 98.62 168 ALA B N 1
ATOM 2879 C CA . ALA B 1 168 ? 9.891 -7.195 1.369 1 98.62 168 ALA B CA 1
ATOM 2880 C C . ALA B 1 168 ? 10.781 -8.359 0.971 1 98.62 168 ALA B C 1
ATOM 2882 O O . ALA B 1 168 ? 12.008 -8.234 0.95 1 98.62 168 ALA B O 1
ATOM 2883 N N . LEU B 1 169 ? 10.156 -9.469 0.685 1 98.5 169 LEU B N 1
ATOM 2884 C CA . LEU B 1 169 ? 10.906 -10.648 0.269 1 98.5 169 LEU B CA 1
ATOM 2885 C C . LEU B 1 169 ? 11.695 -10.367 -1.008 1 98.5 169 LEU B C 1
ATOM 2887 O O . LEU B 1 169 ? 12.867 -10.742 -1.115 1 98.5 169 LEU B O 1
ATOM 2891 N N . ALA B 1 170 ? 11.016 -9.742 -1.947 1 98.56 170 ALA B N 1
ATOM 2892 C CA . ALA B 1 170 ? 11.68 -9.398 -3.201 1 98.56 170 ALA B CA 1
ATOM 2893 C C . ALA B 1 170 ? 12.867 -8.477 -2.957 1 98.56 170 ALA B C 1
ATOM 2895 O O . ALA B 1 170 ? 13.922 -8.633 -3.576 1 98.56 170 ALA B O 1
ATOM 2896 N N . TYR B 1 171 ? 12.688 -7.492 -2.119 1 98.19 171 TYR B N 1
ATOM 2897 C CA . TYR B 1 171 ? 13.789 -6.609 -1.764 1 98.19 171 TYR B CA 1
ATOM 2898 C C . TYR B 1 171 ? 14.961 -7.402 -1.192 1 98.19 171 TYR B C 1
ATOM 2900 O O . TYR B 1 171 ? 16.109 -7.219 -1.613 1 98.19 171 TYR B O 1
ATOM 2908 N N . PHE B 1 172 ? 14.688 -8.297 -0.308 1 97.44 172 PHE B N 1
ATOM 2909 C CA . PHE B 1 172 ? 15.711 -9.055 0.403 1 97.44 172 PHE B CA 1
ATOM 2910 C C . PHE B 1 172 ? 16.438 -10 -0.544 1 97.44 172 PHE B C 1
ATOM 2912 O O . PHE B 1 172 ? 17.656 -10.156 -0.462 1 97.44 172 PHE B O 1
ATOM 2919 N N . LEU B 1 173 ? 15.75 -10.547 -1.438 1 97.5 173 LEU B N 1
ATOM 2920 C CA . LEU B 1 173 ? 16.312 -11.594 -2.283 1 97.5 173 LEU B CA 1
ATOM 2921 C C . LEU B 1 173 ? 17.109 -10.992 -3.436 1 97.5 173 LEU B C 1
ATOM 2923 O O . LEU B 1 173 ? 18.062 -11.609 -3.939 1 97.5 173 LEU B O 1
ATOM 2927 N N . VAL B 1 174 ? 16.703 -9.781 -3.85 1 97.69 174 VAL B N 1
ATOM 2928 C CA . VAL B 1 174 ? 17.266 -9.359 -5.125 1 97.69 174 VAL B CA 1
ATOM 2929 C C . VAL B 1 174 ? 17.953 -8 -4.961 1 97.69 174 VAL B C 1
ATOM 2931 O O . VAL B 1 174 ? 19.047 -7.785 -5.484 1 97.69 174 VAL B O 1
ATOM 2934 N N . VAL B 1 175 ? 17.375 -7.09 -4.25 1 96.38 175 VAL B N 1
ATOM 2935 C CA . VAL B 1 175 ? 17.859 -5.707 -4.219 1 96.38 175 VAL B CA 1
ATOM 2936 C C . VAL B 1 175 ? 18.922 -5.551 -3.137 1 96.38 175 VAL B C 1
ATOM 2938 O O . VAL B 1 175 ? 19.875 -4.797 -3.309 1 96.38 175 VAL B O 1
ATOM 2941 N N . SER B 1 176 ? 18.719 -6.238 -2.135 1 92.75 176 SER B N 1
ATOM 2942 C CA . SER B 1 176 ? 19.641 -6.094 -1.012 1 92.75 176 SER B CA 1
ATOM 2943 C C . SER B 1 176 ? 21.047 -6.516 -1.4 1 92.75 176 SER B C 1
ATOM 2945 O O . SER B 1 176 ? 21.234 -7.461 -2.17 1 92.75 176 SER B O 1
ATOM 2947 N N . LYS B 1 177 ? 22.109 -5.844 -0.915 1 81 177 LYS B N 1
ATOM 2948 C CA . LYS B 1 177 ? 23.516 -6.027 -1.266 1 81 177 LYS B CA 1
ATOM 2949 C C . LYS B 1 177 ? 24.031 -7.383 -0.79 1 81 177 LYS B C 1
ATOM 2951 O O . LYS B 1 177 ? 25.062 -7.867 -1.271 1 81 177 LYS B O 1
ATOM 2956 N N . LYS B 1 178 ? 23.391 -7.984 -0.094 1 76.81 178 LYS B N 1
ATOM 2957 C CA . LYS B 1 178 ? 23.906 -9.195 0.537 1 76.81 178 LYS B CA 1
ATOM 2958 C C . LYS B 1 178 ? 23.641 -10.422 -0.332 1 76.81 178 LYS B C 1
ATOM 2960 O O . LYS B 1 178 ? 24.141 -11.508 -0.046 1 76.81 178 LYS B O 1
ATOM 2965 N N . GLN B 1 179 ? 22.922 -10.148 -1.403 1 74.88 179 GLN B N 1
ATOM 2966 C CA . GLN B 1 179 ? 22.438 -11.352 -2.074 1 74.88 179 GLN B CA 1
ATOM 2967 C C . GLN B 1 179 ? 23.375 -11.758 -3.203 1 74.88 179 GLN B C 1
ATOM 2969 O O . GLN B 1 179 ? 23.969 -10.906 -3.875 1 74.88 179 GLN B O 1
ATOM 2974 N N . THR B 1 180 ? 23.547 -13.109 -3.24 1 78.38 180 THR B N 1
ATOM 2975 C CA . THR B 1 180 ? 24.375 -13.719 -4.277 1 78.38 180 THR B CA 1
ATOM 2976 C C . THR B 1 180 ? 23.688 -13.641 -5.633 1 78.38 180 THR B C 1
ATOM 2978 O O . THR B 1 180 ? 22.5 -13.953 -5.75 1 78.38 180 THR B O 1
ATOM 2981 N N . LYS B 1 181 ? 24.391 -13.172 -6.691 1 87.44 181 LYS B N 1
ATOM 2982 C CA . LYS B 1 181 ? 23.922 -13.117 -8.07 1 87.44 181 LYS B CA 1
ATOM 2983 C C . LYS B 1 181 ? 24.547 -14.219 -8.914 1 87.44 181 LYS B C 1
ATOM 2985 O O . LYS B 1 181 ? 25.75 -14.445 -8.852 1 87.44 181 LYS B O 1
ATOM 2990 N N . LEU B 1 182 ? 23.547 -14.953 -9.586 1 89.31 182 LEU B N 1
ATOM 2991 C CA . LEU B 1 182 ? 23.984 -15.992 -10.5 1 89.31 182 LEU B CA 1
ATOM 2992 C C . LEU B 1 182 ? 23.875 -15.523 -11.953 1 89.31 182 LEU B C 1
ATOM 2994 O O . LEU B 1 182 ? 23.062 -14.656 -12.266 1 89.31 182 LEU B O 1
ATOM 2998 N N . GLU B 1 183 ? 24.734 -16.188 -12.883 1 86.69 183 GLU B N 1
ATOM 2999 C CA . GLU B 1 183 ? 24.75 -15.797 -14.289 1 86.69 183 GLU B CA 1
ATOM 3000 C C . GLU B 1 183 ? 23.922 -16.766 -15.141 1 86.69 183 GLU B C 1
ATOM 3002 O O . GLU B 1 183 ? 23.844 -17.953 -14.836 1 86.69 183 GLU B O 1
ATOM 3007 N N . LEU B 1 184 ? 23.344 -16.141 -16.141 1 85.56 184 LEU B N 1
ATOM 3008 C CA . LEU B 1 184 ? 22.609 -16.938 -17.125 1 85.56 184 LEU B CA 1
ATOM 3009 C C . LEU B 1 184 ? 23.578 -17.688 -18.047 1 85.56 184 LEU B C 1
ATOM 3011 O O . LEU B 1 184 ? 24.5 -17.078 -18.594 1 85.56 184 LEU B O 1
ATOM 3015 N N . MET B 1 185 ? 23.641 -18.984 -17.859 1 75.19 185 MET B N 1
ATOM 3016 C CA . MET B 1 185 ? 24.562 -19.75 -18.688 1 75.19 185 MET B CA 1
ATOM 3017 C C . MET B 1 185 ? 23.906 -20.125 -20.016 1 75.19 185 MET B C 1
ATOM 3019 O O . MET B 1 185 ? 22.688 -20.281 -20.094 1 75.19 185 MET B O 1
#

Organism: Bacillus subtilis (strain 168) (NCBI:txid224308)